Protein AF-A0A2U8RP79-F1 (afdb_monomer_lite)

InterPro domains:
  IPR029158 Stimulator of interferon genes protein [PTHR34339] (1-169)
  IPR038623 Stimulator of interferon genes protein, C-terminal domain superfamily [G3DSA:3.40.50.12100] (15-161)
  IPR047191 Stimulator of interferon genes protein, C-terminal [cd22658] (1-157)
  IPR055432 STING, ligand-binding domain [PF15009] (2-157)

Secondary structure (DSSP, 8-state):
-HHHHTTT-S-GGGGT-EEEEEETT----S-HHHH-TTEEEEEEPPPEEEEETTEEEEEE--EEEEEEETTEEEEEEEEEE-THHHHHHHHHH-GGGT--HHHHHHHHHHHHHHHHHHHHT-HHHHHHEEEEEE---TT-----HHHHHHHHHHHHHHHHHHHHS-------------------------PPPP-----

Organism: Mus musculus (NCBI:txid10090)

Sequence (199 aa):
MFNQLHNNMLSGAGSRRLYILFPLDCGVPDNLSVVDPNIRFRDMLPQQNIDRAGIKNRVYSNSVYEILENGQPAGVCILEYATPLQTLFAMSQDAKAGFSREDRLEQAKLFCRTLEEILEDVPESRNNCRLIVYQEPTDGNSFSLSQEVLRHIRQEEKEEVTMNAPMTSVAPPPSVLSQEPRLLISGMDQPLPLRTDLI

Structure (mmCIF, N/CA/C/O backbone):
data_AF-A0A2U8RP79-F1
#
_entry.id   AF-A0A2U8RP79-F1
#
loop_
_atom_site.group_PDB
_atom_site.id
_atom_site.type_symbol
_atom_site.label_atom_id
_atom_site.label_alt_id
_atom_site.label_comp_id
_atom_site.label_asym_id
_atom_site.label_entity_id
_atom_site.label_seq_id
_atom_site.pdbx_PDB_ins_code
_atom_site.Cartn_x
_atom_site.Cartn_y
_atom_site.Cartn_z
_atom_site.occupancy
_atom_site.B_iso_or_equiv
_atom_site.auth_seq_id
_atom_site.auth_comp_id
_atom_site.auth_asym_id
_atom_site.auth_atom_id
_atom_site.pdbx_PDB_model_num
ATOM 1 N N . MET A 1 1 ? -1.172 -6.946 22.461 1.00 62.03 1 MET A N 1
ATOM 2 C CA . MET A 1 1 ? -0.242 -5.972 23.073 1.00 62.03 1 MET A CA 1
ATOM 3 C C . MET A 1 1 ? -0.534 -4.540 22.622 1.00 62.03 1 MET A C 1
ATOM 5 O O . MET A 1 1 ? -0.872 -3.753 23.488 1.00 62.03 1 MET A O 1
ATOM 9 N N . PHE A 1 2 ? -0.526 -4.204 21.318 1.00 81.19 2 PHE A N 1
ATOM 10 C CA . PHE A 1 2 ? -0.867 -2.846 20.833 1.00 81.19 2 PHE A CA 1
ATOM 11 C C . PHE A 1 2 ? -2.220 -2.333 21.362 1.00 81.19 2 PHE A C 1
ATOM 13 O O . PHE A 1 2 ? -2.270 -1.353 22.095 1.00 81.19 2 PHE A O 1
ATOM 20 N N . ASN A 1 3 ? -3.313 -3.061 21.112 1.00 78.56 3 ASN A N 1
ATOM 21 C CA . ASN A 1 3 ? -4.642 -2.656 21.588 1.00 78.56 3 ASN A CA 1
ATOM 22 C C . ASN A 1 3 ? -4.750 -2.498 23.111 1.00 78.56 3 ASN A C 1
ATOM 24 O O . ASN A 1 3 ? -5.483 -1.639 23.578 1.00 78.56 3 ASN A O 1
ATOM 28 N N . GLN A 1 4 ? -3.993 -3.266 23.897 1.00 79.31 4 GLN A N 1
ATOM 29 C CA . GLN A 1 4 ? -3.991 -3.116 25.357 1.00 79.31 4 GLN A CA 1
ATOM 30 C C . GLN A 1 4 ? -3.303 -1.817 25.799 1.00 79.31 4 GLN A C 1
ATOM 32 O O . GLN A 1 4 ? -3.724 -1.216 26.779 1.00 79.31 4 GLN A O 1
ATOM 37 N N . LEU A 1 5 ? -2.269 -1.378 25.075 1.00 78.69 5 LEU A N 1
ATOM 38 C CA . LEU A 1 5 ? -1.530 -0.143 25.357 1.00 78.69 5 LEU A CA 1
ATOM 39 C C . LEU A 1 5 ? -2.262 1.109 24.854 1.00 78.69 5 LEU A C 1
ATOM 41 O O . LEU A 1 5 ? -2.113 2.179 25.436 1.00 78.69 5 LEU A O 1
ATOM 45 N N . HIS A 1 6 ? -3.079 0.970 23.807 1.00 82.94 6 HIS A N 1
ATOM 46 C CA . HIS A 1 6 ? -3.773 2.078 23.146 1.00 82.94 6 HIS A CA 1
ATOM 47 C C . HIS A 1 6 ? -5.300 2.014 23.312 1.00 82.94 6 HIS A C 1
ATOM 49 O O . HIS A 1 6 ? -6.029 2.374 22.395 1.00 82.94 6 HIS A O 1
ATOM 55 N N . ASN A 1 7 ? -5.811 1.553 24.461 1.00 82.38 7 ASN A N 1
ATOM 56 C CA . ASN A 1 7 ? -7.249 1.568 24.798 1.00 82.38 7 ASN A CA 1
ATOM 57 C C . ASN A 1 7 ? -8.174 0.961 23.718 1.00 82.38 7 ASN A C 1
ATOM 59 O O . ASN A 1 7 ? -9.245 1.490 23.435 1.00 82.38 7 ASN A O 1
ATOM 63 N N . ASN A 1 8 ? -7.756 -0.155 23.116 1.00 79.94 8 ASN A N 1
ATOM 64 C CA . ASN A 1 8 ? -8.430 -0.849 22.013 1.00 79.94 8 ASN A CA 1
ATOM 65 C C . ASN A 1 8 ? -8.664 0.028 20.769 1.00 79.94 8 ASN A C 1
ATOM 67 O O . ASN A 1 8 ? -9.691 -0.098 20.107 1.00 79.94 8 ASN A O 1
ATOM 71 N N . MET A 1 9 ? -7.697 0.900 20.451 1.00 80.00 9 MET A N 1
ATOM 72 C CA . MET A 1 9 ? -7.748 1.810 19.301 1.00 80.00 9 MET A CA 1
ATOM 73 C C . MET A 1 9 ? -8.042 1.099 17.974 1.00 80.00 9 MET A C 1
ATOM 75 O O . MET A 1 9 ? -8.851 1.598 17.195 1.00 80.00 9 MET A O 1
ATOM 79 N N . LEU A 1 10 ? -7.419 -0.054 17.704 1.00 81.12 10 LEU A N 1
ATOM 80 C CA . LEU A 1 10 ? -7.835 -0.881 16.576 1.00 81.12 10 LEU A CA 1
ATOM 81 C C . LEU A 1 10 ? -9.015 -1.745 17.022 1.00 81.12 10 LEU A C 1
ATOM 83 O O . LEU A 1 10 ? -8.882 -2.569 17.929 1.00 81.12 10 LEU A O 1
ATOM 87 N N . SER A 1 11 ? -10.150 -1.617 16.349 1.00 73.81 11 SER A N 1
ATOM 88 C CA . SER A 1 11 ? -11.343 -2.427 16.608 1.00 73.81 11 SER A CA 1
ATOM 89 C C . SER A 1 11 ? -11.913 -2.990 15.303 1.00 73.81 11 SER A C 1
ATOM 91 O O . SER A 1 11 ? -11.517 -2.564 14.218 1.00 73.81 11 SER A O 1
ATOM 93 N N . GLY A 1 12 ? -12.771 -4.012 15.409 1.00 71.81 12 GLY A N 1
ATOM 94 C CA . GLY A 1 12 ? -13.378 -4.680 14.251 1.00 71.81 12 GLY A CA 1
ATOM 95 C C . GLY A 1 12 ? -12.350 -5.207 13.242 1.00 71.81 12 GLY A C 1
ATOM 96 O O . GLY A 1 12 ? -11.250 -5.631 13.621 1.00 71.81 12 GLY A O 1
ATOM 97 N N . ALA A 1 13 ? -12.689 -5.124 11.957 1.00 62.41 13 ALA A N 1
ATOM 98 C CA . ALA A 1 13 ? -11.836 -5.553 10.850 1.00 62.41 13 ALA A CA 1
ATOM 99 C C . ALA A 1 13 ? -10.477 -4.821 10.811 1.00 62.41 13 ALA A C 1
ATOM 101 O O . ALA A 1 13 ? -9.440 -5.445 10.566 1.00 62.41 13 ALA A O 1
ATOM 102 N N . GLY A 1 14 ? -10.455 -3.534 11.189 1.00 61.84 14 GLY A N 1
ATOM 103 C CA . GLY A 1 14 ? -9.242 -2.710 11.274 1.00 61.84 14 GLY A CA 1
ATOM 104 C C . GLY A 1 14 ? -8.176 -3.250 12.236 1.00 61.84 14 GLY A C 1
ATOM 105 O O . GLY A 1 14 ? -6.995 -2.944 12.091 1.00 61.84 14 GLY A O 1
ATOM 106 N N . SER A 1 15 ? -8.569 -4.098 13.193 1.00 70.25 15 SER A N 1
ATOM 107 C CA . SER A 1 15 ? -7.666 -4.729 14.167 1.00 70.25 15 SER A CA 1
ATOM 108 C C . SER A 1 15 ? -7.039 -6.046 13.729 1.00 70.25 15 SER A C 1
ATOM 110 O O . SER A 1 15 ? -6.156 -6.552 14.423 1.00 70.25 15 SER A O 1
ATOM 112 N N . ARG A 1 16 ? -7.498 -6.613 12.611 1.00 82.19 16 ARG A N 1
ATOM 113 C CA . ARG A 1 16 ? -7.149 -7.981 12.202 1.00 82.19 16 ARG A CA 1
ATOM 114 C C . ARG A 1 16 ? -6.389 -8.049 10.890 1.00 82.19 16 ARG A C 1
ATOM 116 O O . ARG A 1 16 ? -5.728 -9.054 10.647 1.00 82.19 16 ARG A O 1
ATOM 123 N N . ARG A 1 17 ? -6.483 -7.010 10.055 1.00 93.00 17 ARG A N 1
ATOM 124 C CA . ARG A 1 17 ? -5.911 -7.016 8.709 1.00 93.00 17 ARG A CA 1
ATOM 125 C C . ARG A 1 17 ? -4.878 -5.921 8.497 1.00 93.00 17 ARG A C 1
ATOM 127 O O . ARG A 1 17 ? -5.043 -4.789 8.944 1.00 93.00 17 ARG A O 1
ATOM 134 N N . LEU A 1 18 ? -3.840 -6.275 7.750 1.00 96.31 18 LEU A N 1
ATOM 135 C CA . LEU A 1 18 ? -2.964 -5.331 7.071 1.00 96.31 18 LEU A CA 1
ATOM 136 C C . LEU A 1 18 ? -3.638 -4.863 5.777 1.00 96.31 18 LEU A C 1
ATOM 138 O O . LEU A 1 18 ? -3.885 -5.675 4.885 1.00 96.31 18 LEU A O 1
ATOM 142 N N . TYR A 1 19 ? -3.916 -3.571 5.656 1.00 97.62 19 TYR A N 1
ATOM 143 C CA . TYR A 1 19 ? -4.430 -2.980 4.425 1.00 97.62 19 TYR A CA 1
ATOM 144 C C . TYR A 1 19 ? -3.250 -2.571 3.546 1.00 97.62 19 TYR A C 1
ATOM 146 O O . TYR A 1 19 ? -2.371 -1.824 3.973 1.00 97.62 19 TYR A O 1
ATOM 154 N N . ILE A 1 20 ? -3.222 -3.084 2.321 1.00 98.44 20 ILE A N 1
ATOM 155 C CA . ILE A 1 20 ? -2.110 -2.893 1.393 1.00 98.44 20 ILE A CA 1
ATOM 156 C C . ILE A 1 20 ? -2.628 -2.134 0.175 1.00 98.44 20 ILE A C 1
ATOM 158 O O . ILE A 1 20 ? -3.537 -2.595 -0.515 1.00 98.44 20 ILE A O 1
ATOM 162 N N . LEU A 1 21 ? -2.055 -0.962 -0.079 1.00 98.56 21 LEU A N 1
ATOM 163 C CA . LEU A 1 21 ? -2.425 -0.074 -1.175 1.00 98.56 21 LEU A CA 1
ATOM 164 C C . LEU A 1 21 ? -1.708 -0.470 -2.470 1.00 98.56 21 LEU A C 1
ATOM 166 O O . LEU A 1 21 ? -0.478 -0.573 -2.504 1.00 98.56 21 LEU A O 1
ATOM 170 N N . PHE A 1 22 ? -2.487 -0.628 -3.542 1.00 98.25 22 PHE A N 1
ATOM 171 C CA . PHE A 1 22 ? -2.030 -0.948 -4.895 1.00 98.25 22 PHE A CA 1
ATOM 172 C C . PHE A 1 22 ? -2.477 0.128 -5.898 1.00 98.25 22 PHE A C 1
ATOM 174 O O . PHE A 1 22 ? -3.441 -0.077 -6.643 1.00 98.25 22 PHE A O 1
ATOM 181 N N . PRO A 1 23 ? -1.781 1.276 -5.937 1.00 97.38 23 PRO A N 1
ATOM 182 C CA . PRO A 1 23 ? -1.953 2.265 -6.993 1.00 97.38 23 PRO A CA 1
ATOM 183 C C . PRO A 1 23 ? -1.459 1.695 -8.332 1.00 97.38 23 PRO A C 1
ATOM 185 O O . PRO A 1 23 ? -0.267 1.436 -8.516 1.00 97.38 23 PRO A O 1
ATOM 188 N N . LEU A 1 24 ? -2.367 1.480 -9.288 1.00 97.19 24 LEU A N 1
ATOM 189 C CA . LEU A 1 24 ? -2.037 0.868 -10.586 1.00 97.19 24 LEU A CA 1
ATOM 190 C C . LEU A 1 24 ? -1.129 1.736 -11.469 1.00 97.19 24 LEU A C 1
ATOM 192 O O . LEU A 1 24 ? -0.508 1.231 -12.402 1.00 97.19 24 LEU A O 1
ATOM 196 N N . ASP A 1 25 ? -1.018 3.030 -11.179 1.00 95.00 25 ASP A N 1
ATOM 197 C CA . ASP A 1 25 ? -0.053 3.923 -11.823 1.00 95.00 25 ASP A CA 1
ATOM 198 C C . ASP A 1 25 ? 1.374 3.794 -11.247 1.00 95.00 25 ASP A C 1
ATOM 200 O O . ASP A 1 25 ? 2.313 4.365 -11.818 1.00 95.00 25 ASP A O 1
ATOM 204 N N . CYS A 1 26 ? 1.530 2.999 -10.180 1.00 97.50 26 CYS A N 1
ATOM 205 C CA . CYS A 1 26 ? 2.731 2.780 -9.376 1.00 97.50 26 CYS A CA 1
ATOM 206 C C . CYS A 1 26 ? 3.245 4.020 -8.629 1.00 97.50 26 CYS A C 1
ATOM 208 O O . CYS A 1 26 ? 4.418 4.066 -8.253 1.00 97.50 26 CYS A O 1
ATOM 210 N N . GLY A 1 27 ? 2.391 5.018 -8.394 1.00 94.94 27 GLY A N 1
ATOM 211 C CA . GLY A 1 27 ? 2.717 6.136 -7.517 1.00 94.94 27 GLY A CA 1
ATOM 212 C C . GLY A 1 27 ? 2.771 5.677 -6.061 1.00 94.94 27 GLY A C 1
ATOM 213 O O . GLY A 1 27 ? 1.733 5.443 -5.456 1.00 94.94 27 GLY A O 1
ATOM 214 N N . VAL A 1 28 ? 3.970 5.564 -5.482 1.00 96.56 28 VAL A N 1
ATOM 215 C CA . VAL A 1 28 ? 4.172 5.132 -4.085 1.00 96.56 28 VAL A CA 1
ATOM 216 C C . VAL A 1 28 ? 4.900 6.224 -3.291 1.00 96.56 28 VAL A C 1
ATOM 218 O O . VAL A 1 28 ? 6.125 6.190 -3.185 1.00 96.56 28 VAL A O 1
ATOM 221 N N . PRO A 1 29 ? 4.185 7.240 -2.776 1.00 95.88 29 PRO A N 1
ATOM 222 C CA . PRO A 1 29 ? 4.786 8.280 -1.947 1.00 95.88 29 PRO A CA 1
ATOM 223 C C . PRO A 1 29 ? 5.149 7.756 -0.555 1.00 95.88 29 PRO A C 1
ATOM 225 O O . PRO A 1 29 ? 4.396 6.990 0.044 1.00 95.88 29 PRO A O 1
ATOM 228 N N . ASP A 1 30 ? 6.251 8.253 0.008 1.00 96.00 30 ASP A N 1
ATOM 229 C CA . ASP A 1 30 ? 6.740 7.819 1.326 1.00 96.00 30 ASP A CA 1
ATOM 230 C C . ASP A 1 30 ? 5.819 8.236 2.490 1.00 96.00 30 ASP A C 1
ATOM 232 O O . ASP A 1 30 ? 5.843 7.632 3.562 1.00 96.00 30 ASP A O 1
ATOM 236 N N . ASN A 1 31 ? 5.009 9.287 2.307 1.00 95.31 31 ASN A N 1
ATOM 237 C CA . ASN A 1 31 ? 4.140 9.833 3.349 1.00 95.31 31 ASN A CA 1
ATOM 238 C C . ASN A 1 31 ? 2.675 9.884 2.905 1.00 95.31 31 ASN A C 1
ATOM 240 O O . ASN A 1 31 ? 2.270 10.766 2.148 1.00 95.31 31 ASN A O 1
ATOM 244 N N . LEU A 1 32 ? 1.861 8.985 3.463 1.00 95.44 32 LEU A N 1
ATOM 245 C CA . LEU A 1 32 ? 0.420 8.917 3.209 1.00 95.44 32 LEU A CA 1
ATOM 246 C C . LEU A 1 32 ? -0.333 10.209 3.562 1.00 95.44 32 LEU A C 1
ATOM 248 O O . LEU A 1 32 ? -1.264 10.570 2.850 1.00 95.44 32 LEU A O 1
ATOM 252 N N . SER A 1 33 ? 0.109 10.947 4.586 1.00 93.44 33 SER A N 1
ATOM 253 C CA . SER A 1 33 ? -0.533 12.210 4.997 1.00 93.44 33 SER A CA 1
ATOM 254 C C . SER A 1 33 ? -0.373 13.327 3.957 1.00 93.44 33 SER A C 1
ATOM 256 O O . SER A 1 33 ? -1.115 14.304 3.986 1.00 93.44 33 SER A O 1
ATOM 258 N N . VAL A 1 34 ? 0.625 13.216 3.068 1.00 92.88 34 VAL A N 1
ATOM 259 C CA . VAL A 1 34 ? 0.832 14.154 1.950 1.00 92.88 34 VAL A CA 1
ATOM 260 C C . VAL A 1 34 ? -0.098 13.821 0.786 1.00 92.88 34 VAL A C 1
ATOM 262 O O . VAL A 1 34 ? -0.536 14.728 0.086 1.00 92.88 34 VAL A O 1
ATOM 265 N N . VAL A 1 35 ? -0.404 12.535 0.594 1.00 93.50 35 VAL A N 1
ATOM 266 C CA . VAL A 1 35 ? -1.302 12.055 -0.466 1.00 93.50 35 VAL A CA 1
ATOM 267 C C . VAL A 1 35 ? -2.750 12.392 -0.137 1.00 93.50 35 VAL A C 1
ATOM 269 O O . VAL A 1 35 ? -3.464 12.935 -0.973 1.00 93.50 35 VAL A O 1
ATOM 272 N N . ASP A 1 36 ? -3.175 12.110 1.094 1.00 96.12 36 ASP A N 1
ATOM 273 C CA . ASP A 1 36 ? -4.502 12.464 1.585 1.00 96.12 36 ASP A CA 1
ATOM 274 C C . ASP A 1 36 ? -4.397 12.911 3.059 1.00 96.12 36 ASP A C 1
ATOM 276 O O . ASP A 1 36 ? -4.075 12.095 3.927 1.00 96.12 36 ASP A O 1
ATOM 280 N N . PRO A 1 37 ? -4.678 14.190 3.386 1.00 96.38 37 PRO A N 1
ATOM 281 C CA . PRO A 1 37 ? -4.546 14.720 4.747 1.00 96.38 37 PRO A CA 1
ATOM 282 C C . PRO A 1 37 ? -5.549 14.121 5.747 1.00 96.38 37 PRO A C 1
ATOM 284 O O . PRO A 1 37 ? -5.418 14.333 6.961 1.00 96.38 37 PRO A O 1
ATOM 287 N N . ASN A 1 38 ? -6.553 13.383 5.263 1.00 97.94 38 ASN A N 1
ATOM 288 C CA . ASN A 1 38 ? -7.458 12.610 6.107 1.00 97.94 38 ASN A CA 1
ATOM 289 C C . ASN A 1 38 ? -6.847 11.277 6.560 1.00 97.94 38 ASN A C 1
ATOM 291 O O . ASN A 1 38 ? -7.426 10.629 7.425 1.00 97.94 38 ASN A O 1
ATOM 295 N N . ILE A 1 39 ? -5.690 10.868 6.032 1.00 97.81 39 ILE A N 1
ATOM 296 C CA . ILE A 1 39 ? -4.934 9.704 6.503 1.00 97.81 39 ILE A CA 1
ATOM 297 C C . ILE A 1 39 ? -3.847 10.200 7.455 1.00 97.81 39 ILE A C 1
ATOM 299 O O . ILE A 1 39 ? -2.845 10.775 7.035 1.00 97.81 39 ILE A O 1
ATOM 303 N N . ARG A 1 40 ? -4.039 9.994 8.759 1.00 97.38 40 ARG A N 1
ATOM 304 C CA . ARG A 1 40 ? -3.139 10.508 9.796 1.00 97.38 40 ARG A CA 1
ATOM 305 C C . ARG A 1 40 ? -2.385 9.383 10.471 1.00 97.38 40 ARG A C 1
ATOM 307 O O . ARG A 1 40 ? -2.991 8.494 11.063 1.00 97.38 40 ARG A O 1
ATOM 314 N N . PHE A 1 41 ? -1.058 9.454 10.431 1.00 97.12 41 PHE A N 1
ATOM 315 C CA . PHE A 1 41 ? -0.214 8.563 11.221 1.00 97.12 41 PHE A CA 1
ATOM 316 C C . PHE A 1 41 ? -0.566 8.683 12.710 1.00 97.12 41 PHE A C 1
ATOM 318 O O . PHE A 1 41 ? -0.707 9.792 13.235 1.00 97.12 41 PH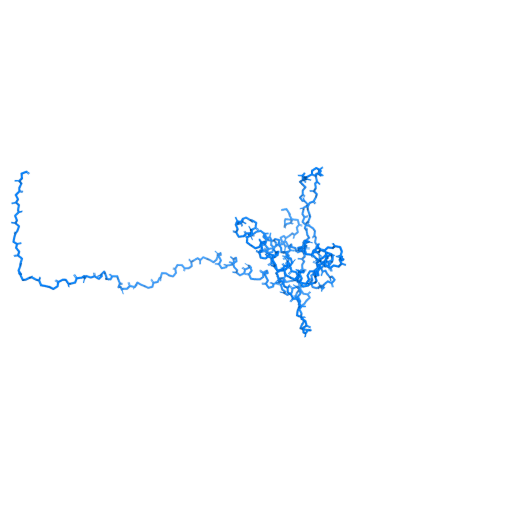E A O 1
ATOM 325 N N . ARG A 1 42 ? -0.712 7.541 13.381 1.00 94.62 42 ARG A N 1
ATOM 326 C CA . ARG A 1 42 ? -0.998 7.471 14.816 1.00 94.62 42 ARG A CA 1
ATOM 327 C C . ARG A 1 42 ? 0.164 6.889 15.595 1.00 94.62 42 ARG A C 1
ATOM 329 O O . ARG A 1 42 ? 0.622 7.536 16.530 1.00 94.62 42 ARG A O 1
ATOM 336 N N . ASP A 1 43 ? 0.611 5.696 15.223 1.00 95.25 43 ASP A N 1
ATOM 337 C CA . ASP A 1 43 ? 1.690 5.000 15.923 1.00 95.25 43 ASP A CA 1
ATOM 338 C C . ASP A 1 43 ? 2.270 3.867 15.063 1.00 95.25 43 ASP A C 1
ATOM 340 O O . ASP A 1 43 ? 1.795 3.604 13.958 1.00 95.25 43 ASP A O 1
ATOM 344 N N . MET A 1 44 ? 3.283 3.172 15.571 1.00 94.88 44 MET A N 1
ATOM 345 C CA . MET A 1 44 ? 3.803 1.932 15.002 1.00 94.88 44 MET A CA 1
ATOM 346 C C . MET A 1 44 ? 3.309 0.721 15.796 1.00 94.88 44 MET A C 1
ATOM 348 O O . MET A 1 44 ? 3.169 0.759 17.019 1.00 94.88 44 MET A O 1
ATOM 352 N N . LEU A 1 45 ? 3.094 -0.400 15.108 1.00 93.19 45 LEU A N 1
ATOM 353 C CA . LEU A 1 45 ? 2.918 -1.678 15.791 1.00 93.19 45 LEU A CA 1
ATOM 354 C C . LEU A 1 45 ? 4.219 -2.114 16.486 1.00 93.19 45 LEU A C 1
ATOM 356 O O . LEU A 1 45 ? 5.312 -1.730 16.058 1.00 93.19 45 LEU A O 1
ATOM 360 N N . PRO A 1 46 ? 4.133 -2.972 17.522 1.00 93.50 46 PRO A N 1
ATOM 361 C CA . PRO A 1 46 ? 5.307 -3.617 18.090 1.00 93.50 46 PRO A CA 1
ATOM 362 C C . PRO A 1 46 ? 6.114 -4.328 17.004 1.00 93.50 46 PRO A C 1
ATOM 364 O O . PRO A 1 46 ? 5.575 -5.116 16.229 1.00 93.50 46 PRO A O 1
ATOM 367 N N . GLN A 1 47 ? 7.412 -4.048 16.974 1.00 95.06 47 GLN A N 1
ATOM 368 C CA . GLN A 1 47 ? 8.311 -4.586 15.965 1.00 95.06 47 GLN A CA 1
ATOM 369 C C . GLN A 1 47 ? 8.429 -6.106 16.067 1.00 95.06 47 GLN A C 1
ATOM 371 O O . GLN A 1 47 ? 8.542 -6.670 17.159 1.00 95.06 47 GLN A O 1
ATOM 376 N N . GLN A 1 48 ? 8.494 -6.758 14.911 1.00 95.56 48 GLN A N 1
ATOM 377 C CA . GLN A 1 48 ? 8.820 -8.172 14.814 1.00 95.56 48 GLN A CA 1
ATOM 378 C C . GLN A 1 48 ? 10.281 -8.328 14.393 1.00 95.56 48 GLN A C 1
ATOM 380 O O . GLN A 1 48 ? 10.694 -7.823 13.353 1.00 95.56 48 GLN A O 1
ATOM 385 N N . ASN A 1 49 ? 11.064 -9.048 15.194 1.00 97.25 49 ASN A N 1
ATOM 386 C CA . ASN A 1 49 ? 12.480 -9.294 14.934 1.00 97.25 49 ASN A CA 1
ATOM 387 C C . ASN A 1 49 ? 12.680 -10.746 14.510 1.00 97.25 49 ASN A C 1
ATOM 389 O O . ASN A 1 49 ? 12.343 -11.659 15.263 1.00 97.25 49 ASN A O 1
ATOM 393 N N . ILE A 1 50 ? 13.216 -10.967 13.309 1.00 97.62 50 ILE A N 1
ATOM 394 C CA . ILE A 1 50 ? 13.489 -12.311 12.787 1.00 97.62 50 ILE A CA 1
ATOM 395 C C . ILE A 1 50 ? 14.846 -12.320 12.087 1.00 97.62 50 ILE A C 1
ATOM 397 O O . ILE A 1 50 ? 15.136 -11.452 11.268 1.00 97.62 50 ILE A O 1
ATOM 401 N N . ASP A 1 51 ? 15.667 -13.332 12.350 1.00 98.19 51 ASP A N 1
ATOM 402 C CA . ASP A 1 51 ? 16.863 -13.591 11.550 1.00 98.19 51 ASP A CA 1
ATOM 403 C C . ASP A 1 51 ? 16.465 -13.964 10.115 1.00 98.19 51 ASP A C 1
ATOM 405 O O . ASP A 1 51 ? 15.742 -14.939 9.896 1.00 98.19 51 ASP A O 1
ATOM 409 N N . ARG A 1 52 ? 16.939 -13.225 9.107 1.00 97.38 52 ARG A N 1
ATOM 410 C CA . ARG A 1 52 ? 16.626 -13.543 7.706 1.00 97.38 52 ARG A CA 1
ATOM 411 C C . ARG A 1 52 ? 17.804 -13.287 6.780 1.00 97.38 52 ARG A C 1
ATOM 413 O O . ARG A 1 52 ? 18.365 -12.199 6.775 1.00 97.38 52 ARG A O 1
ATOM 420 N N . ALA A 1 53 ? 18.123 -14.291 5.959 1.00 96.06 53 ALA A N 1
ATOM 421 C CA . ALA A 1 53 ? 19.123 -14.211 4.889 1.00 96.06 53 ALA A CA 1
ATOM 422 C C . ALA A 1 53 ? 20.482 -13.637 5.350 1.00 96.06 53 ALA A C 1
ATOM 424 O O . ALA A 1 53 ? 21.070 -12.794 4.683 1.00 96.06 53 ALA A O 1
ATOM 425 N N . GLY A 1 54 ? 20.962 -14.063 6.523 1.00 97.38 54 GLY A N 1
ATOM 426 C CA . GLY A 1 54 ? 22.231 -13.596 7.099 1.00 97.38 54 GLY A CA 1
ATOM 427 C C . GLY A 1 54 ? 22.140 -12.304 7.919 1.00 97.38 54 GLY A C 1
ATOM 428 O O . GLY A 1 54 ? 23.108 -11.952 8.587 1.00 97.38 54 GLY A O 1
ATOM 429 N N . ILE A 1 55 ? 20.986 -11.630 7.944 1.00 98.06 55 ILE A N 1
ATOM 430 C CA . ILE A 1 55 ? 20.745 -10.460 8.796 1.00 98.06 55 ILE A CA 1
ATOM 431 C C . ILE A 1 55 ? 20.181 -10.936 10.132 1.00 98.06 55 ILE A C 1
ATOM 433 O O . ILE A 1 55 ? 19.089 -11.508 10.180 1.00 98.06 55 ILE A O 1
ATOM 437 N N . LYS A 1 56 ? 20.928 -10.694 11.212 1.00 97.75 56 LYS A N 1
ATOM 438 C CA . LYS A 1 56 ? 20.483 -10.962 12.582 1.00 97.75 56 LYS A CA 1
ATOM 439 C C . LYS A 1 56 ? 19.482 -9.912 13.044 1.00 97.75 56 LYS A C 1
ATOM 441 O O . LYS A 1 56 ? 19.704 -8.728 12.808 1.00 97.75 56 LYS A O 1
ATOM 446 N N . ASN A 1 57 ? 18.417 -10.349 13.716 1.00 96.69 57 ASN A N 1
ATOM 447 C CA . ASN A 1 57 ? 17.360 -9.489 14.256 1.00 96.69 57 ASN A CA 1
ATOM 448 C C . ASN A 1 57 ? 16.825 -8.481 13.225 1.00 96.69 57 ASN A C 1
ATOM 450 O O . ASN A 1 57 ? 16.724 -7.288 13.510 1.00 96.69 57 ASN A O 1
ATOM 454 N N . ARG A 1 58 ? 16.507 -8.936 12.004 1.00 98.12 58 ARG A N 1
ATOM 455 C CA . ARG A 1 58 ? 15.896 -8.049 11.010 1.00 98.12 58 ARG A CA 1
ATOM 456 C C . ARG A 1 58 ? 14.542 -7.579 11.536 1.00 98.12 58 ARG A C 1
ATOM 458 O O . ARG A 1 58 ? 13.678 -8.404 11.833 1.00 98.12 58 ARG A O 1
ATOM 465 N N . VAL A 1 59 ? 14.391 -6.261 11.611 1.00 97.75 59 VAL A N 1
ATOM 466 C CA . VAL A 1 59 ? 13.195 -5.581 12.107 1.00 97.75 59 VAL A CA 1
ATOM 467 C C . VAL A 1 59 ? 12.153 -5.492 10.993 1.00 97.75 59 VAL A C 1
ATOM 469 O O . VAL A 1 59 ? 12.450 -5.013 9.897 1.00 97.75 59 VAL A O 1
ATOM 472 N N . TYR A 1 60 ? 10.933 -5.924 11.289 1.00 97.44 60 TYR A N 1
ATOM 473 C CA . TYR A 1 60 ? 9.729 -5.657 10.506 1.00 97.44 60 TYR A CA 1
ATOM 474 C C . TYR A 1 60 ? 8.828 -4.743 11.330 1.00 97.44 60 TYR A C 1
ATOM 476 O O . TYR A 1 60 ? 8.604 -4.989 12.517 1.00 97.44 60 TYR A O 1
ATOM 484 N N . SER A 1 61 ? 8.357 -3.669 10.705 1.00 96.38 61 SER A N 1
ATOM 485 C CA . SER A 1 61 ? 7.561 -2.627 11.343 1.00 96.38 61 SER A CA 1
ATOM 486 C C . SER A 1 61 ? 6.410 -2.260 10.427 1.00 96.38 61 SER A C 1
ATOM 488 O O . SER A 1 61 ? 6.603 -2.166 9.217 1.00 96.38 61 SER A O 1
ATOM 490 N N . ASN A 1 62 ? 5.247 -2.005 11.014 1.00 96.88 62 ASN A N 1
ATOM 491 C CA . ASN A 1 62 ? 4.074 -1.514 10.304 1.00 96.88 62 ASN A CA 1
ATOM 492 C C . ASN A 1 62 ? 3.514 -0.300 11.043 1.00 96.88 62 ASN A C 1
ATOM 494 O O . ASN A 1 62 ? 3.637 -0.189 12.268 1.00 96.88 62 ASN A O 1
ATOM 498 N N . SER A 1 63 ? 2.890 0.595 10.289 1.00 96.69 63 SER A N 1
ATOM 499 C CA . SER A 1 63 ? 2.345 1.850 10.795 1.00 96.69 63 SER A CA 1
ATOM 500 C C . SER A 1 63 ? 0.826 1.776 10.910 1.00 96.69 63 SER A C 1
ATOM 502 O O . SER A 1 63 ? 0.141 1.215 10.054 1.00 96.69 63 SER A O 1
ATOM 504 N N . VAL A 1 64 ? 0.303 2.362 11.981 1.00 96.38 64 VAL A N 1
ATOM 505 C CA . VAL A 1 64 ? -1.124 2.505 12.254 1.00 96.38 64 VAL A CA 1
ATOM 506 C C . VAL A 1 64 ? -1.560 3.912 11.876 1.00 96.38 64 VAL A C 1
ATOM 508 O O . VAL A 1 64 ? -0.950 4.902 12.292 1.00 96.38 64 VAL A O 1
ATOM 511 N N . TYR A 1 65 ? -2.644 3.995 11.114 1.00 96.88 65 TYR A N 1
ATOM 512 C CA . TYR A 1 65 ? -3.226 5.241 10.640 1.00 96.88 65 TYR A CA 1
ATOM 513 C C . TYR A 1 65 ? -4.672 5.368 11.101 1.00 96.88 65 TYR A C 1
ATOM 515 O O . TYR A 1 65 ? -5.441 4.409 11.068 1.00 96.88 65 TYR A O 1
ATOM 523 N N . GLU A 1 66 ? -5.045 6.578 11.498 1.00 95.94 66 GLU A N 1
ATOM 524 C CA . GLU A 1 66 ? -6.436 6.983 11.646 1.00 95.94 66 GLU A CA 1
ATOM 525 C C . GLU A 1 66 ? -6.903 7.644 10.356 1.00 95.94 66 GLU A C 1
ATOM 527 O O . GLU A 1 66 ? -6.214 8.499 9.796 1.00 95.94 66 GLU A O 1
ATOM 532 N N . ILE A 1 67 ? -8.091 7.256 9.910 1.00 97.00 67 ILE A N 1
ATOM 533 C CA . ILE A 1 67 ? -8.734 7.787 8.721 1.00 97.00 67 ILE A CA 1
ATOM 534 C C . ILE A 1 67 ? -9.866 8.714 9.151 1.00 97.00 67 ILE A C 1
ATOM 536 O O . ILE A 1 67 ? -10.709 8.338 9.971 1.00 97.00 67 ILE A O 1
ATOM 540 N N . LEU A 1 68 ? -9.878 9.928 8.609 1.00 96.94 68 LEU A N 1
ATOM 541 C CA . LEU A 1 68 ? -10.872 10.948 8.911 1.00 96.94 68 LEU A CA 1
ATOM 542 C C . LEU A 1 68 ? -11.973 11.010 7.855 1.00 96.94 68 LEU A C 1
ATOM 544 O O . LEU A 1 68 ? -11.726 10.888 6.659 1.00 96.94 68 LEU A O 1
ATOM 548 N N . GLU A 1 69 ? -13.183 11.312 8.304 1.00 96.44 69 GLU A N 1
ATOM 549 C CA . GLU A 1 69 ? -14.304 11.701 7.457 1.00 96.44 69 GLU A CA 1
ATOM 550 C C . GLU A 1 69 ? -14.941 12.951 8.067 1.00 96.44 69 GLU A C 1
ATOM 552 O O . GLU A 1 69 ? -15.241 12.991 9.260 1.00 96.44 69 GLU A O 1
ATOM 557 N N . ASN A 1 70 ? -15.091 14.015 7.274 1.00 94.81 70 ASN A N 1
ATOM 558 C CA . ASN A 1 70 ? -15.602 15.309 7.748 1.00 94.81 70 ASN A CA 1
ATOM 559 C C . ASN A 1 70 ? -14.837 15.865 8.972 1.00 94.81 70 ASN A C 1
ATOM 561 O O . ASN A 1 70 ? -15.414 16.490 9.862 1.00 94.81 70 ASN A O 1
ATOM 565 N N . GLY A 1 71 ? -13.525 15.612 9.032 1.00 93.56 71 GLY A N 1
ATOM 566 C CA . GLY A 1 71 ? -12.649 16.054 10.121 1.00 93.56 71 GLY A CA 1
ATOM 567 C C . GLY A 1 71 ? -12.753 15.243 11.417 1.00 93.56 71 GLY A C 1
ATOM 568 O O . GLY A 1 71 ? -12.065 15.583 12.378 1.00 93.56 71 GLY A O 1
ATOM 569 N N . GLN A 1 72 ? -13.569 14.186 11.454 1.00 95.25 72 GLN A N 1
ATOM 570 C CA . GLN A 1 72 ? -13.718 13.296 12.608 1.00 95.25 72 GLN A CA 1
ATOM 571 C C . GLN A 1 72 ? -13.113 11.914 12.327 1.00 95.25 72 GLN A C 1
ATOM 573 O O . GLN A 1 72 ? -13.153 11.469 11.178 1.00 95.25 72 GLN A O 1
ATOM 578 N N . PRO A 1 73 ? -12.567 11.216 13.342 1.00 94.19 73 PRO A N 1
ATOM 579 C CA . PRO A 1 73 ? -12.115 9.834 13.196 1.00 94.19 73 PRO A CA 1
ATOM 580 C C . PRO A 1 73 ? -13.247 8.922 12.714 1.00 94.19 73 PRO A C 1
ATOM 582 O O . PRO A 1 73 ? -14.292 8.833 13.355 1.00 94.19 73 PRO A O 1
ATOM 585 N N . ALA A 1 74 ? -13.026 8.244 11.590 1.00 94.12 74 ALA A N 1
ATOM 586 C CA . ALA A 1 74 ? -13.989 7.341 10.960 1.00 94.12 74 ALA A CA 1
ATOM 587 C C . ALA A 1 74 ? -13.493 5.888 10.883 1.00 94.12 74 ALA A C 1
ATOM 589 O O . ALA A 1 74 ? -14.293 4.984 10.659 1.00 94.12 74 ALA A O 1
ATOM 590 N N . GLY A 1 75 ? -12.194 5.655 11.080 1.00 92.56 75 GLY A N 1
ATOM 591 C CA . GLY A 1 75 ? -11.608 4.320 11.160 1.00 92.56 75 GLY A CA 1
ATOM 592 C C . GLY A 1 75 ? -10.145 4.367 11.592 1.00 92.56 75 GLY A C 1
ATOM 593 O O . GLY A 1 75 ? -9.493 5.404 11.483 1.00 92.56 75 GLY A O 1
ATOM 594 N N . VAL A 1 76 ? -9.622 3.241 12.075 1.00 94.19 76 VAL A N 1
ATOM 595 C CA . VAL A 1 76 ? -8.192 3.063 12.364 1.00 94.19 76 VAL A CA 1
ATOM 596 C C . VAL A 1 76 ? -7.747 1.724 11.790 1.00 94.19 76 VAL A C 1
ATOM 598 O O . VAL A 1 76 ? -8.424 0.716 11.986 1.00 94.19 76 VAL A O 1
ATOM 601 N N . CYS A 1 77 ? -6.626 1.705 11.074 1.00 95.81 7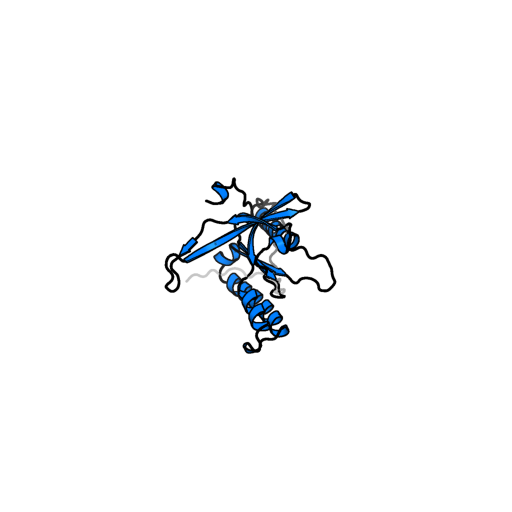7 CYS A N 1
ATOM 602 C CA . CYS A 1 77 ? -6.116 0.499 10.428 1.00 95.81 77 CYS A CA 1
ATOM 603 C C . CYS A 1 77 ? -4.588 0.492 10.333 1.00 95.81 77 CYS A C 1
ATOM 605 O O . CYS A 1 77 ? -3.927 1.523 10.477 1.00 95.81 77 CYS A O 1
ATOM 607 N N . ILE A 1 78 ? -4.030 -0.691 10.085 1.00 97.00 78 ILE A N 1
ATOM 608 C CA . ILE A 1 78 ? -2.630 -0.859 9.694 1.00 97.00 78 ILE A CA 1
ATOM 609 C C . ILE A 1 78 ? -2.586 -0.710 8.175 1.00 97.00 78 ILE A C 1
ATOM 611 O O . ILE A 1 78 ? -3.282 -1.454 7.483 1.00 97.00 78 ILE A O 1
ATOM 615 N N . LEU A 1 79 ? -1.812 0.244 7.662 1.00 97.62 79 LEU A N 1
ATOM 616 C CA . LEU A 1 79 ? -1.868 0.634 6.252 1.00 97.62 79 LEU A CA 1
ATOM 617 C C . LEU A 1 79 ? -0.464 0.843 5.686 1.00 97.62 79 LEU A C 1
ATOM 619 O O . LEU A 1 79 ? 0.350 1.539 6.290 1.00 97.62 79 LEU A O 1
ATOM 623 N N . GLU A 1 80 ? -0.189 0.279 4.514 1.00 98.00 80 GLU A N 1
ATOM 624 C CA . GLU A 1 80 ? 1.064 0.503 3.788 1.00 98.00 80 GLU A CA 1
ATOM 625 C C . GLU A 1 80 ? 0.883 0.362 2.276 1.00 98.00 80 GLU A C 1
ATOM 627 O O . GLU A 1 80 ? -0.085 -0.225 1.797 1.00 98.00 80 GLU A O 1
ATOM 632 N N . TYR A 1 81 ? 1.829 0.896 1.508 1.00 98.50 81 TYR A N 1
ATOM 633 C CA . TYR A 1 81 ? 1.903 0.635 0.075 1.00 98.50 81 TYR A CA 1
ATOM 634 C C . TYR A 1 81 ? 2.566 -0.705 -0.219 1.00 98.50 81 TYR A C 1
ATOM 636 O O . TYR A 1 81 ? 3.519 -1.108 0.451 1.00 98.50 81 TYR A O 1
ATOM 644 N N . ALA A 1 82 ? 2.141 -1.343 -1.308 1.00 98.31 82 ALA A N 1
ATOM 645 C CA . ALA A 1 82 ? 2.883 -2.448 -1.890 1.00 98.31 82 ALA A CA 1
ATOM 646 C C . ALA A 1 82 ? 4.214 -1.940 -2.474 1.00 98.31 82 ALA A C 1
ATOM 648 O O . ALA A 1 82 ? 4.295 -1.507 -3.625 1.00 98.31 82 ALA A O 1
ATOM 649 N N . THR A 1 83 ? 5.282 -2.023 -1.679 1.00 98.12 83 THR A N 1
ATOM 650 C CA . THR A 1 83 ? 6.631 -1.565 -2.058 1.00 98.12 83 THR A CA 1
ATOM 651 C C . THR A 1 83 ? 7.165 -2.117 -3.393 1.00 98.12 83 THR A C 1
ATOM 653 O O . THR A 1 83 ? 7.875 -1.368 -4.066 1.00 98.12 83 THR A O 1
ATOM 656 N N . PRO A 1 84 ? 6.806 -3.329 -3.883 1.00 98.62 84 PRO A N 1
ATOM 657 C CA . PRO A 1 84 ? 7.222 -3.769 -5.220 1.00 98.62 84 PRO A CA 1
ATOM 658 C C . PRO A 1 84 ? 6.751 -2.857 -6.364 1.00 98.62 84 PRO A C 1
ATOM 660 O O . PRO A 1 84 ? 7.420 -2.775 -7.394 1.00 98.62 84 PRO A O 1
ATOM 663 N N . LEU A 1 85 ? 5.654 -2.110 -6.190 1.00 98.38 85 LEU A N 1
ATOM 664 C CA . LEU A 1 85 ? 5.198 -1.137 -7.189 1.00 98.38 85 LEU A CA 1
ATOM 665 C C . LEU A 1 85 ? 6.201 0.011 -7.368 1.00 98.38 85 LEU A C 1
ATOM 667 O O . LEU A 1 85 ? 6.385 0.493 -8.483 1.00 98.38 85 LEU A O 1
ATOM 671 N N . GLN A 1 86 ? 6.924 0.393 -6.311 1.00 97.88 86 GLN A N 1
ATOM 672 C CA . GLN A 1 86 ? 8.004 1.375 -6.407 1.00 97.88 86 GLN A CA 1
ATOM 673 C C . GLN A 1 86 ? 9.146 0.863 -7.299 1.00 97.88 86 GLN A C 1
ATOM 675 O O . GLN A 1 86 ? 9.736 1.636 -8.053 1.00 97.88 86 GLN A O 1
ATOM 680 N N . THR A 1 87 ? 9.433 -0.444 -7.269 1.00 98.31 87 THR A N 1
ATOM 681 C CA . THR A 1 87 ? 10.404 -1.068 -8.180 1.00 98.31 87 THR A CA 1
ATOM 682 C C . THR A 1 87 ? 9.925 -1.008 -9.627 1.00 98.31 87 THR A C 1
ATOM 684 O O . THR A 1 87 ? 10.698 -0.604 -10.492 1.00 98.31 87 THR A O 1
ATOM 687 N N . LEU A 1 88 ? 8.653 -1.327 -9.896 1.00 98.44 88 LEU A N 1
ATOM 688 C CA . LEU A 1 88 ? 8.081 -1.208 -11.244 1.00 98.44 88 LEU A CA 1
ATOM 689 C C . LEU A 1 88 ? 8.133 0.237 -11.757 1.00 98.44 88 LEU A C 1
ATOM 691 O O . LEU A 1 88 ? 8.480 0.477 -12.915 1.00 98.44 88 LEU A O 1
ATOM 695 N N . PHE A 1 89 ? 7.844 1.211 -10.891 1.00 98.00 89 PHE A N 1
ATOM 696 C CA . PHE A 1 89 ? 7.998 2.623 -11.223 1.00 98.00 89 PHE A CA 1
ATOM 697 C C . PHE A 1 89 ? 9.449 2.951 -11.579 1.00 98.00 89 PHE A C 1
ATOM 699 O O . PHE A 1 89 ? 9.697 3.449 -12.673 1.00 98.00 89 PHE A O 1
ATOM 706 N N . ALA A 1 90 ? 10.411 2.609 -10.719 1.00 97.88 90 ALA A N 1
ATOM 707 C CA . ALA A 1 90 ? 11.828 2.884 -10.953 1.00 97.88 90 ALA A CA 1
ATOM 708 C C . ALA A 1 90 ? 12.347 2.251 -12.255 1.00 97.88 90 ALA A C 1
ATOM 710 O O . ALA A 1 90 ? 13.028 2.923 -13.028 1.00 97.88 90 ALA A O 1
ATOM 711 N N . MET A 1 91 ? 11.969 1.000 -12.539 1.00 98.25 91 MET A N 1
ATOM 712 C CA . MET A 1 91 ? 12.318 0.323 -13.791 1.00 98.25 91 MET A CA 1
ATOM 713 C C . MET A 1 91 ? 11.804 1.086 -15.012 1.00 98.25 91 MET A C 1
ATOM 715 O O . MET A 1 91 ? 12.532 1.216 -15.987 1.00 98.25 91 MET A O 1
ATOM 719 N N . SER A 1 92 ? 10.593 1.652 -14.951 1.00 97.56 92 SER A N 1
ATOM 720 C CA . SER A 1 92 ? 10.024 2.389 -16.091 1.00 97.56 92 SER A CA 1
ATOM 721 C C . SER A 1 92 ? 10.709 3.729 -16.372 1.00 97.56 92 SER A C 1
ATOM 723 O O . SER A 1 92 ? 10.546 4.305 -17.445 1.00 97.56 92 SER A O 1
ATOM 725 N N . GLN A 1 93 ? 11.480 4.231 -15.404 1.00 96.69 93 GLN A N 1
ATOM 726 C CA . GLN A 1 93 ? 12.240 5.471 -15.529 1.00 96.69 93 GLN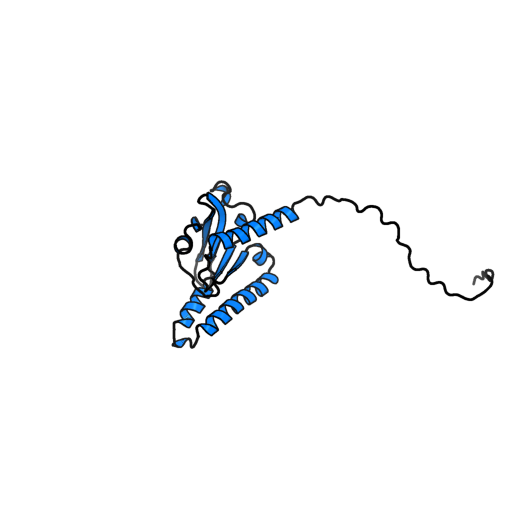 A CA 1
ATOM 727 C C . GLN A 1 93 ? 13.696 5.228 -15.962 1.00 96.69 93 GLN A C 1
ATOM 729 O O . GLN A 1 93 ? 14.365 6.176 -16.373 1.00 96.69 93 GLN A O 1
ATOM 734 N N . ASP A 1 94 ? 14.198 3.990 -15.877 1.00 96.62 94 ASP A N 1
ATOM 735 C CA . ASP A 1 94 ? 15.559 3.632 -16.281 1.00 96.62 94 ASP A CA 1
ATOM 736 C C . ASP A 1 94 ? 15.562 2.970 -17.664 1.00 96.62 94 ASP A C 1
ATOM 738 O O . ASP A 1 94 ? 15.118 1.837 -17.848 1.00 96.62 94 ASP A O 1
ATOM 742 N N . ALA A 1 95 ? 16.152 3.655 -18.646 1.00 94.81 95 ALA A N 1
ATOM 743 C CA . ALA A 1 95 ? 16.272 3.152 -20.011 1.00 94.81 95 ALA A CA 1
ATOM 744 C C . ALA A 1 95 ? 16.983 1.787 -20.104 1.00 94.81 95 ALA A C 1
ATOM 746 O O . ALA A 1 95 ? 16.717 1.024 -21.032 1.00 94.81 95 ALA A O 1
ATOM 747 N N . LYS A 1 96 ? 17.867 1.444 -19.155 1.00 97.56 96 LYS A N 1
ATOM 748 C CA . LYS A 1 96 ? 18.566 0.147 -19.138 1.00 97.56 96 LYS A CA 1
ATOM 749 C C . LYS A 1 96 ? 17.652 -1.024 -18.801 1.00 97.56 96 LYS A C 1
ATOM 751 O O . LYS A 1 96 ? 17.990 -2.152 -19.151 1.00 97.56 96 LYS A O 1
ATOM 756 N N . ALA A 1 97 ? 16.530 -0.775 -18.129 1.00 97.50 97 ALA A N 1
ATOM 757 C CA . ALA A 1 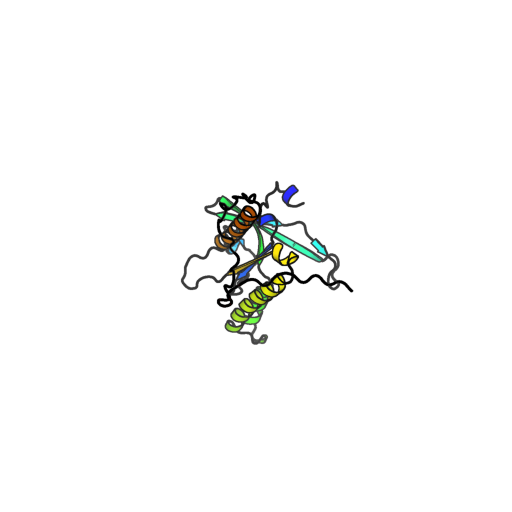97 ? 15.563 -1.817 -17.816 1.00 97.50 97 ALA A CA 1
ATOM 758 C C . ALA A 1 97 ? 14.781 -2.268 -19.059 1.00 97.50 97 ALA A C 1
ATOM 760 O O . ALA A 1 97 ? 14.221 -3.360 -19.048 1.00 97.50 97 ALA A O 1
ATOM 761 N N . GLY A 1 98 ? 14.741 -1.447 -20.120 1.00 96.69 98 GLY A N 1
ATOM 762 C CA . GLY A 1 98 ? 13.953 -1.740 -21.319 1.00 96.69 98 GLY A CA 1
ATOM 763 C C . GLY A 1 98 ? 12.462 -1.905 -21.013 1.00 96.69 98 GLY A C 1
ATOM 764 O O . GLY A 1 98 ? 11.801 -2.722 -21.642 1.00 96.69 98 GLY A O 1
ATOM 765 N N . PHE A 1 99 ? 11.964 -1.173 -20.013 1.00 97.69 99 PHE A N 1
ATOM 766 C CA . PHE A 1 99 ? 10.636 -1.338 -19.437 1.00 97.69 99 PHE A CA 1
ATOM 767 C C . PHE A 1 99 ? 9.830 -0.056 -19.636 1.00 97.69 99 PHE A C 1
ATOM 769 O O . PHE A 1 99 ? 10.214 0.997 -19.130 1.00 97.69 99 PHE A O 1
ATOM 776 N N . SER A 1 100 ? 8.751 -0.112 -20.415 1.00 97.50 100 SER A N 1
ATOM 777 C CA . SER A 1 100 ? 7.958 1.077 -20.745 1.00 97.50 100 SER A CA 1
ATOM 778 C C . SER A 1 100 ? 6.940 1.432 -19.653 1.00 97.50 100 SER A C 1
ATOM 780 O O . SER A 1 100 ? 6.724 0.697 -18.685 1.00 97.50 100 SER A O 1
ATOM 782 N N . ARG A 1 101 ? 6.280 2.587 -19.803 1.00 96.19 101 ARG A N 1
ATOM 783 C CA . ARG A 1 101 ? 5.170 2.984 -18.923 1.00 96.19 101 ARG A CA 1
ATOM 784 C C . ARG A 1 101 ? 3.942 2.096 -19.146 1.00 96.19 101 ARG A C 1
ATOM 786 O O . ARG A 1 101 ? 3.196 1.835 -18.204 1.00 96.19 101 ARG A O 1
ATOM 793 N N . GLU A 1 102 ? 3.737 1.649 -20.376 1.00 96.69 102 GLU A N 1
ATOM 794 C CA . GLU A 1 102 ? 2.678 0.725 -20.764 1.00 96.69 102 GLU A CA 1
ATOM 795 C C . GLU A 1 102 ? 2.915 -0.643 -20.110 1.00 96.69 102 GLU A C 1
ATOM 797 O O . GLU A 1 102 ? 2.030 -1.140 -19.409 1.00 96.69 102 GLU A O 1
ATOM 802 N N . ASP A 1 103 ? 4.144 -1.170 -20.206 1.00 97.69 103 ASP A N 1
ATOM 803 C CA . ASP A 1 103 ? 4.540 -2.412 -19.528 1.00 97.69 103 ASP A CA 1
ATOM 804 C C . ASP A 1 103 ? 4.361 -2.294 -18.011 1.00 97.69 103 ASP A C 1
ATOM 806 O O . ASP A 1 103 ? 3.877 -3.223 -17.366 1.00 97.69 103 ASP A O 1
ATOM 810 N N . ARG A 1 104 ? 4.691 -1.135 -17.422 1.00 98.12 104 ARG A N 1
ATOM 811 C CA . ARG A 1 104 ? 4.489 -0.876 -15.989 1.00 98.12 104 ARG A CA 1
ATOM 812 C C . ARG A 1 104 ? 3.050 -1.106 -15.557 1.00 98.12 104 ARG A C 1
ATOM 814 O O . ARG A 1 104 ? 2.829 -1.784 -14.556 1.00 98.12 104 ARG A O 1
ATOM 821 N N . LEU A 1 105 ? 2.084 -0.555 -16.286 1.00 97.62 105 LEU A N 1
ATOM 822 C CA . LEU A 1 105 ? 0.670 -0.716 -15.953 1.00 97.62 105 LEU A CA 1
ATOM 823 C C . LEU A 1 105 ? 0.234 -2.184 -16.063 1.00 97.62 105 LEU A C 1
ATOM 825 O O . LEU A 1 105 ? -0.513 -2.676 -15.214 1.00 97.62 105 LEU A O 1
ATOM 829 N N . GLU A 1 106 ? 0.695 -2.894 -17.093 1.00 98.19 106 GLU A N 1
ATOM 830 C CA . GLU A 1 106 ? 0.393 -4.316 -17.269 1.00 98.19 106 GLU A CA 1
ATOM 831 C C . GLU A 1 106 ? 1.008 -5.176 -16.161 1.00 98.19 106 GLU A C 1
ATOM 833 O O . GLU A 1 106 ? 0.314 -6.021 -15.591 1.00 98.19 106 GLU A O 1
ATOM 838 N N . GLN A 1 107 ? 2.265 -4.917 -15.792 1.00 98.50 107 GLN A N 1
ATOM 839 C CA . GLN A 1 107 ? 2.937 -5.613 -14.696 1.00 98.50 107 GLN A CA 1
ATOM 840 C C . GLN A 1 107 ? 2.339 -5.271 -13.334 1.00 98.50 107 GLN A C 1
ATOM 842 O O . GLN A 1 107 ? 2.237 -6.157 -12.494 1.00 98.50 107 GLN A O 1
ATOM 847 N N . ALA A 1 108 ? 1.883 -4.037 -13.104 1.00 98.31 108 ALA A N 1
ATOM 848 C CA . ALA A 1 108 ? 1.189 -3.675 -11.870 1.00 98.31 108 ALA A CA 1
ATOM 849 C C . ALA A 1 108 ? -0.118 -4.468 -11.719 1.00 98.31 108 ALA A C 1
ATOM 851 O O . ALA A 1 108 ? -0.379 -5.046 -10.664 1.00 98.31 108 ALA A O 1
ATOM 852 N N . LYS A 1 109 ? -0.909 -4.569 -12.797 1.00 98.19 109 LYS A N 1
ATOM 853 C CA . LYS A 1 109 ? -2.130 -5.390 -12.827 1.00 98.19 109 LYS A CA 1
ATOM 854 C C . LYS A 1 109 ? -1.822 -6.873 -12.637 1.00 98.19 109 LYS 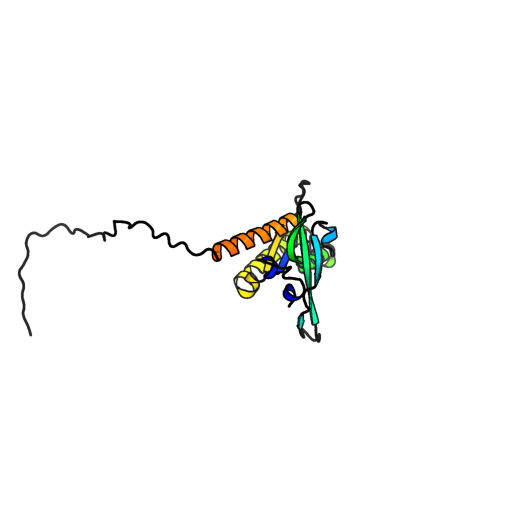A C 1
ATOM 856 O O . LYS A 1 109 ? -2.533 -7.546 -11.896 1.00 98.19 109 LYS A O 1
ATOM 861 N N . LEU A 1 110 ? -0.785 -7.383 -13.305 1.00 98.50 110 LEU A N 1
ATOM 862 C CA . LEU A 1 110 ? -0.359 -8.772 -13.163 1.00 98.50 110 LEU A CA 1
ATOM 863 C C . LEU A 1 110 ? 0.087 -9.064 -11.729 1.00 98.50 110 LEU A C 1
ATOM 865 O O . LEU A 1 110 ? -0.374 -10.037 -11.152 1.00 98.50 110 LEU A O 1
ATOM 869 N N . PHE A 1 111 ? 0.897 -8.191 -11.135 1.00 98.50 111 PHE A N 1
ATOM 870 C CA . PHE A 1 111 ? 1.350 -8.308 -9.754 1.00 98.50 111 PHE A CA 1
ATOM 871 C C . PHE A 1 111 ? 0.179 -8.391 -8.768 1.00 98.50 111 PHE A C 1
ATOM 873 O O . PHE A 1 111 ? 0.182 -9.271 -7.911 1.00 98.50 111 PHE A O 1
ATOM 880 N N . CYS A 1 112 ? -0.840 -7.536 -8.926 1.00 97.12 112 CYS A N 1
ATOM 881 C CA . CYS A 1 112 ? -2.053 -7.600 -8.104 1.00 97.12 112 CYS A CA 1
ATOM 882 C C . CYS A 1 112 ? -2.740 -8.965 -8.234 1.00 97.12 112 CYS A C 1
ATOM 884 O O . CYS A 1 112 ? -2.930 -9.643 -7.229 1.00 97.12 112 CYS A O 1
ATOM 886 N N . ARG A 1 113 ? -3.044 -9.398 -9.467 1.00 97.88 113 ARG A N 1
ATOM 887 C CA . ARG A 1 113 ? -3.738 -10.674 -9.717 1.00 97.88 113 ARG A CA 1
ATOM 888 C C . ARG A 1 113 ? -2.957 -11.873 -9.194 1.00 97.88 113 ARG A C 1
ATOM 890 O O . ARG A 1 113 ? -3.516 -12.722 -8.519 1.00 97.88 113 ARG A O 1
ATOM 897 N N . THR A 1 114 ? -1.655 -11.926 -9.461 1.00 98.25 114 THR A N 1
ATOM 898 C CA . THR A 1 114 ? -0.805 -13.023 -8.996 1.00 98.25 114 THR A CA 1
ATOM 899 C C . THR A 1 114 ? -0.745 -13.070 -7.470 1.00 98.25 114 THR A C 1
ATOM 901 O O . THR A 1 114 ? -0.750 -14.154 -6.896 1.00 98.25 114 THR A O 1
ATOM 904 N N . LEU A 1 115 ? -0.713 -11.921 -6.786 1.00 98.12 115 LEU A N 1
ATOM 905 C CA . LEU A 1 115 ? -0.760 -11.907 -5.326 1.00 98.12 115 LEU A CA 1
ATOM 906 C C . LEU A 1 115 ? -2.128 -12.350 -4.790 1.00 98.12 115 LEU A C 1
ATOM 908 O O . LEU A 1 115 ? -2.167 -13.073 -3.799 1.00 98.12 115 LEU A O 1
ATOM 912 N N . GLU A 1 116 ? -3.226 -11.947 -5.432 1.00 96.06 116 GLU A N 1
ATOM 913 C CA . GLU A 1 116 ? -4.575 -12.427 -5.102 1.00 96.06 116 GLU A CA 1
ATOM 914 C C . GLU A 1 116 ? -4.657 -13.953 -5.221 1.00 96.06 116 GLU A C 1
ATOM 916 O O . GLU A 1 116 ? -5.026 -14.607 -4.248 1.00 96.06 116 GLU A O 1
ATOM 921 N N . GLU A 1 117 ? -4.214 -14.517 -6.348 1.00 97.06 117 GLU A N 1
ATOM 922 C CA . GLU A 1 117 ? -4.158 -15.966 -6.594 1.00 97.06 117 GLU A CA 1
ATOM 923 C C . GLU A 1 117 ? -3.316 -16.693 -5.530 1.00 97.06 117 GLU A C 1
ATOM 925 O O . GLU A 1 117 ? -3.760 -17.679 -4.948 1.00 97.06 117 GLU A O 1
ATOM 930 N N . ILE A 1 118 ? -2.127 -16.175 -5.193 1.00 97.25 118 ILE A N 1
ATOM 931 C CA . ILE A 1 118 ? -1.277 -16.755 -4.138 1.00 97.25 118 ILE A CA 1
ATOM 932 C C . ILE A 1 118 ? -1.980 -16.728 -2.773 1.00 97.25 118 ILE A C 1
ATOM 934 O O . ILE A 1 118 ? -1.868 -17.677 -1.997 1.00 97.25 118 ILE A O 1
ATOM 938 N N . LEU A 1 119 ? -2.671 -15.634 -2.442 1.00 95.88 119 LEU A N 1
ATOM 939 C CA . LEU A 1 119 ? -3.370 -15.505 -1.164 1.00 95.88 119 LEU A CA 1
ATOM 940 C C . LEU A 1 119 ? -4.592 -16.424 -1.089 1.00 95.88 119 LEU A C 1
ATOM 942 O O . LEU A 1 119 ? -4.900 -16.913 -0.004 1.00 95.88 119 LEU A O 1
ATOM 946 N N . GLU A 1 120 ? -5.276 -16.698 -2.200 1.00 94.69 120 GLU A N 1
ATOM 947 C CA . GLU A 1 120 ? -6.403 -17.638 -2.229 1.00 94.69 120 GLU A CA 1
ATOM 948 C C . GLU A 1 120 ? -6.017 -19.037 -1.734 1.00 94.69 120 GLU A C 1
ATOM 950 O O . GLU A 1 120 ? -6.785 -19.643 -0.980 1.00 94.69 120 GLU A O 1
ATOM 955 N N . ASP A 1 121 ? -4.800 -19.482 -2.049 1.00 94.81 121 ASP A N 1
ATOM 956 C CA . ASP A 1 121 ? -4.250 -20.770 -1.619 1.00 94.81 121 ASP A CA 1
ATOM 957 C C . ASP A 1 121 ? -3.715 -20.767 -0.172 1.00 94.81 121 ASP A C 1
ATOM 959 O O . ASP A 1 121 ? -3.400 -21.826 0.381 1.00 94.81 121 ASP A O 1
ATOM 963 N N . VAL A 1 122 ? -3.631 -19.600 0.484 1.00 94.38 122 VAL A N 1
ATOM 964 C CA . VAL A 1 122 ? -3.110 -19.449 1.855 1.00 94.38 122 VAL A CA 1
ATOM 965 C C . VAL A 1 122 ? -4.129 -18.723 2.748 1.00 94.38 122 VAL A C 1
ATOM 967 O O . VAL A 1 122 ? -3.993 -17.524 3.020 1.00 94.38 122 VAL A O 1
ATOM 970 N N . PRO A 1 123 ? -5.143 -19.440 3.281 1.00 89.44 123 PRO A N 1
ATOM 971 C CA . PRO A 1 123 ? -6.252 -18.839 4.027 1.00 89.44 123 PRO A CA 1
ATOM 972 C C . PRO A 1 123 ? -5.826 -17.997 5.235 1.00 89.44 123 PRO A C 1
ATOM 974 O O . PRO A 1 123 ? -6.457 -16.984 5.533 1.00 89.44 123 PRO A O 1
ATOM 977 N N . GLU A 1 124 ? -4.755 -18.392 5.929 1.00 90.06 124 GLU A N 1
ATOM 978 C CA . GLU A 1 124 ? -4.209 -17.625 7.053 1.00 90.06 124 GLU A CA 1
ATOM 979 C C . GLU A 1 124 ? -3.744 -16.235 6.597 1.00 90.06 124 GLU A C 1
ATOM 981 O O . GLU A 1 124 ? -4.129 -15.227 7.183 1.00 90.06 124 GLU A O 1
ATOM 986 N N . SER A 1 125 ? -2.975 -16.159 5.508 1.00 90.75 125 SER A N 1
ATOM 987 C CA . SER A 1 125 ? -2.497 -14.888 4.957 1.00 90.75 125 SER A CA 1
ATOM 988 C C . SER A 1 125 ? -3.633 -14.064 4.355 1.00 90.75 125 SER A C 1
ATOM 990 O O . SER A 1 125 ? -3.714 -12.865 4.624 1.00 90.75 125 SER A O 1
ATOM 992 N N . ARG A 1 126 ? -4.552 -14.697 3.615 1.00 91.38 126 ARG A N 1
ATOM 993 C CA . ARG A 1 126 ? -5.735 -14.035 3.042 1.00 91.38 126 ARG A CA 1
ATOM 994 C C . ARG A 1 126 ? -6.587 -13.344 4.097 1.00 91.38 126 ARG A C 1
ATOM 996 O O . ARG A 1 126 ? -7.054 -12.235 3.882 1.00 91.38 126 ARG A O 1
ATOM 1003 N N . ASN A 1 127 ? -6.800 -13.993 5.238 1.00 90.19 127 ASN A N 1
ATOM 1004 C CA . ASN A 1 127 ? -7.651 -13.444 6.289 1.00 90.19 127 ASN A CA 1
ATOM 1005 C C . ASN A 1 127 ? -6.967 -12.336 7.104 1.00 90.19 127 ASN A C 1
ATOM 1007 O O . ASN A 1 127 ? -7.673 -11.574 7.766 1.00 90.19 127 ASN A O 1
ATOM 1011 N N . ASN A 1 128 ? -5.636 -12.229 7.016 1.00 92.94 128 ASN A N 1
ATOM 1012 C CA . ASN A 1 128 ? -4.804 -11.268 7.742 1.00 92.94 128 ASN A CA 1
ATOM 1013 C C . ASN A 1 128 ? -4.403 -10.041 6.905 1.00 92.94 128 ASN A C 1
ATOM 1015 O O . ASN A 1 128 ? -3.721 -9.152 7.416 1.00 92.94 128 ASN A O 1
ATOM 1019 N N . CYS A 1 129 ? -4.802 -9.952 5.634 1.00 95.06 129 CYS A N 1
ATOM 1020 C CA . CYS A 1 129 ? -4.542 -8.772 4.813 1.00 95.06 129 CYS A CA 1
ATOM 1021 C C . CYS A 1 129 ? -5.711 -8.433 3.885 1.00 95.06 129 CYS A C 1
ATOM 1023 O O . CYS A 1 129 ? -6.571 -9.263 3.598 1.00 95.06 129 CYS A O 1
ATOM 1025 N N . ARG A 1 130 ? -5.750 -7.183 3.424 1.00 95.81 130 ARG A N 1
ATOM 1026 C CA . ARG A 1 130 ? -6.709 -6.697 2.437 1.00 95.81 130 ARG A CA 1
ATOM 1027 C C . ARG A 1 130 ? -5.984 -5.884 1.379 1.00 95.81 130 ARG A C 1
ATOM 1029 O O . ARG A 1 130 ? -5.389 -4.856 1.689 1.00 95.81 130 ARG A O 1
ATOM 1036 N N . LEU A 1 131 ? -6.077 -6.322 0.127 1.00 97.31 131 LEU A N 1
ATOM 1037 C CA . LEU A 1 131 ? -5.556 -5.563 -1.005 1.00 97.31 131 LEU A CA 1
ATOM 1038 C C . LEU A 1 131 ? -6.574 -4.482 -1.402 1.00 97.31 131 LEU A C 1
ATOM 1040 O O . LEU A 1 131 ? -7.773 -4.759 -1.527 1.00 97.31 131 LEU A O 1
ATOM 1044 N N . ILE A 1 132 ? -6.099 -3.248 -1.567 1.00 97.69 132 ILE A N 1
ATOM 1045 C CA . ILE A 1 132 ? -6.867 -2.103 -2.064 1.00 97.69 132 ILE A CA 1
ATOM 1046 C C . ILE A 1 132 ? -6.247 -1.687 -3.394 1.00 97.69 132 ILE A C 1
ATOM 1048 O O . ILE A 1 132 ? -5.278 -0.928 -3.432 1.00 97.69 132 ILE A O 1
ATOM 1052 N N . VAL A 1 133 ? -6.796 -2.216 -4.484 1.00 97.81 133 VAL A N 1
ATOM 1053 C CA . VAL A 1 133 ? -6.369 -1.896 -5.849 1.00 97.81 133 VAL A CA 1
ATOM 1054 C C . VAL A 1 133 ? -7.170 -0.707 -6.357 1.00 97.81 133 VAL A C 1
ATOM 1056 O O . VAL A 1 133 ? -8.399 -0.747 -6.359 1.00 97.81 133 VAL A O 1
ATOM 1059 N N . TYR A 1 134 ? -6.485 0.345 -6.801 1.00 96.00 134 TYR A N 1
ATOM 1060 C CA . TYR A 1 134 ? -7.138 1.546 -7.316 1.00 96.00 134 TYR A CA 1
ATOM 1061 C C . TYR A 1 134 ? -6.337 2.203 -8.439 1.00 96.00 134 TYR A C 1
ATOM 1063 O O . TYR A 1 134 ? -5.134 1.998 -8.602 1.00 96.00 134 TYR A O 1
ATOM 1071 N N . GLN A 1 135 ? -7.036 3.012 -9.226 1.00 92.19 135 GLN A N 1
ATOM 1072 C CA . GLN A 1 135 ? -6.456 3.862 -10.252 1.00 92.19 135 GLN A CA 1
ATOM 1073 C C . GLN A 1 135 ? -7.123 5.230 -10.158 1.00 92.19 135 GLN A C 1
ATOM 1075 O O . GLN A 1 135 ? -8.352 5.319 -10.189 1.00 92.19 135 GLN A O 1
ATOM 1080 N N . GLU A 1 136 ? -6.322 6.285 -10.031 1.00 85.31 136 GLU A N 1
ATOM 1081 C CA . GLU A 1 136 ? -6.857 7.642 -9.986 1.00 85.31 136 GLU A CA 1
ATOM 1082 C C . GLU A 1 136 ? -7.482 8.011 -11.344 1.00 85.31 136 GLU A C 1
ATOM 1084 O O . GLU A 1 136 ? -6.869 7.764 -12.392 1.00 85.31 136 GLU A O 1
ATOM 1089 N N . PRO A 1 137 ? -8.707 8.571 -11.365 1.00 82.50 137 PRO A N 1
ATOM 1090 C CA . PRO A 1 137 ? -9.347 8.999 -12.600 1.00 82.50 137 PRO A CA 1
ATOM 1091 C C . PRO A 1 137 ? -8.527 10.086 -13.298 1.00 82.50 137 PRO A C 1
ATOM 1093 O O . PRO A 1 137 ? -8.125 11.070 -12.683 1.00 82.50 137 PRO A O 1
ATOM 1096 N N . THR A 1 138 ? -8.359 9.965 -14.614 1.00 76.56 138 THR A N 1
ATOM 1097 C CA . THR A 1 138 ? -7.715 10.998 -15.445 1.00 76.56 138 THR A CA 1
ATOM 1098 C C . THR A 1 138 ? -8.563 12.257 -15.608 1.00 76.56 138 THR A C 1
ATOM 1100 O O . THR A 1 138 ? -8.044 13.311 -15.966 1.00 76.56 138 THR A O 1
ATOM 1103 N N . ASP A 1 139 ? -9.861 12.160 -15.324 1.00 77.06 139 ASP A N 1
ATOM 1104 C CA . ASP A 1 139 ? -10.861 13.151 -15.732 1.00 77.06 139 ASP A CA 1
ATOM 1105 C C . ASP A 1 139 ? -11.111 14.222 -14.654 1.00 77.06 139 ASP A C 1
ATOM 1107 O O . ASP A 1 139 ? -12.115 14.930 -14.681 1.00 77.06 139 ASP A O 1
ATOM 1111 N N . GLY A 1 140 ? -10.210 14.336 -13.671 1.00 61.84 140 GLY A N 1
ATOM 1112 C CA . GLY A 1 140 ? -10.282 15.351 -12.615 1.00 61.84 140 GLY A CA 1
ATOM 1113 C C . GLY A 1 140 ? -11.382 15.120 -11.575 1.00 61.84 140 GLY A C 1
ATOM 1114 O O . GLY A 1 140 ? -11.647 16.008 -10.765 1.00 61.84 140 GLY A O 1
ATOM 1115 N N . ASN A 1 141 ? -12.021 13.944 -11.570 1.00 74.06 141 ASN A N 1
ATOM 1116 C CA . ASN A 1 141 ? -12.912 13.559 -10.481 1.00 74.06 141 ASN A CA 1
ATOM 1117 C C . ASN A 1 141 ? -12.099 13.427 -9.185 1.00 74.06 141 ASN A C 1
ATOM 1119 O O . ASN A 1 141 ? -11.006 12.859 -9.196 1.00 74.06 141 ASN A O 1
ATOM 1123 N N . SER A 1 142 ? -12.622 13.942 -8.073 1.00 81.12 142 SER A N 1
ATOM 1124 C CA . SER A 1 142 ? -11.901 13.964 -6.800 1.00 81.12 142 SER A CA 1
ATOM 1125 C C . SER A 1 142 ? -11.830 12.557 -6.203 1.00 81.12 142 SER A C 1
ATOM 1127 O O . SER A 1 142 ? -12.714 12.146 -5.447 1.00 81.12 142 SER A O 1
ATOM 1129 N N . PHE A 1 143 ? -10.794 11.801 -6.561 1.00 90.56 143 PHE A N 1
ATOM 1130 C CA . PHE A 1 143 ? -10.452 10.574 -5.858 1.00 90.56 143 PHE A CA 1
ATOM 1131 C C . PHE A 1 143 ? -9.976 10.919 -4.445 1.00 90.56 143 PHE A C 1
ATOM 1133 O O . PHE A 1 143 ? -9.203 11.854 -4.247 1.00 90.56 143 PHE A O 1
ATOM 1140 N N . SER A 1 144 ? -10.459 10.169 -3.458 1.00 94.69 144 SER A N 1
ATOM 1141 C CA . SER A 1 144 ? -10.013 10.287 -2.076 1.00 94.69 144 SER A CA 1
ATOM 1142 C C . SER A 1 144 ? -9.584 8.917 -1.583 1.00 94.69 144 SER A C 1
ATOM 1144 O O . SER A 1 144 ? -10.398 8.000 -1.448 1.00 94.69 144 SER A O 1
ATOM 1146 N N . LEU A 1 145 ? -8.290 8.796 -1.299 1.00 96.44 145 LEU A N 1
ATOM 1147 C CA . LEU A 1 145 ? -7.694 7.559 -0.818 1.00 96.44 145 LEU A CA 1
ATOM 1148 C C . LEU A 1 145 ? -8.256 7.171 0.554 1.00 96.44 145 LEU A C 1
ATOM 1150 O O . LEU A 1 145 ? -8.553 6.003 0.790 1.00 96.44 145 LEU A O 1
ATOM 1154 N N . SER A 1 146 ? -8.470 8.148 1.439 1.00 97.00 146 SER A N 1
ATOM 1155 C CA . SER A 1 146 ? -9.107 7.921 2.743 1.00 97.00 146 SER A CA 1
ATOM 1156 C C . SER A 1 146 ? -10.510 7.325 2.606 1.00 97.00 146 SER A C 1
ATOM 1158 O O . SER A 1 146 ? -10.847 6.380 3.321 1.00 97.00 146 SER A O 1
ATOM 1160 N N . GLN A 1 147 ? -11.311 7.815 1.656 1.00 96.44 147 GLN A N 1
ATOM 1161 C CA . GLN A 1 147 ? -12.645 7.274 1.384 1.00 96.44 147 GLN A CA 1
ATOM 1162 C C . GLN A 1 147 ? -12.594 5.852 0.822 1.00 96.44 147 GLN A C 1
ATOM 1164 O O . GLN A 1 147 ? -13.397 5.010 1.226 1.00 96.44 147 GLN A O 1
ATOM 1169 N N . GLU A 1 148 ? -11.631 5.555 -0.049 1.00 97.00 148 GLU A N 1
ATOM 1170 C CA . GLU A 1 148 ? -11.453 4.207 -0.592 1.00 97.00 148 GLU A CA 1
ATOM 1171 C C . GLU A 1 148 ? -11.037 3.202 0.496 1.00 97.00 148 GLU A C 1
ATOM 1173 O O . GLU A 1 148 ? -11.605 2.112 0.595 1.00 97.00 148 GLU A O 1
ATOM 1178 N N . VAL A 1 149 ? -10.132 3.596 1.398 1.00 96.75 149 VAL A N 1
ATOM 1179 C CA . VAL A 1 149 ? -9.762 2.788 2.573 1.00 96.75 149 VAL A CA 1
ATOM 1180 C C . VAL A 1 149 ? -10.970 2.572 3.494 1.00 96.75 149 VAL A C 1
ATOM 1182 O O . VAL A 1 149 ? -11.263 1.434 3.868 1.00 96.75 149 VAL A O 1
ATOM 1185 N N . LEU A 1 150 ? -11.727 3.627 3.818 1.00 95.88 150 LEU A N 1
ATOM 1186 C CA . LEU A 1 150 ? -12.934 3.517 4.651 1.00 95.88 150 LEU A CA 1
ATOM 1187 C C . LEU A 1 150 ? -13.992 2.609 4.026 1.00 95.88 150 LEU A C 1
ATOM 1189 O O . LEU A 1 150 ? -14.648 1.853 4.743 1.00 95.88 150 LEU A O 1
ATOM 1193 N N . ARG A 1 151 ? -14.161 2.651 2.700 1.00 95.56 151 ARG A N 1
ATOM 1194 C CA . ARG A 1 151 ? -15.073 1.760 1.975 1.00 95.56 151 ARG A CA 1
ATOM 1195 C C . ARG A 1 151 ? -14.727 0.293 2.234 1.00 95.56 151 ARG A C 1
ATOM 1197 O O . ARG A 1 151 ? -15.633 -0.497 2.497 1.00 95.56 151 ARG A O 1
ATOM 1204 N N . HIS A 1 152 ? -13.441 -0.059 2.198 1.00 95.38 152 HIS A N 1
ATOM 1205 C CA . HIS A 1 152 ? -12.967 -1.411 2.495 1.00 95.38 152 HIS A CA 1
ATOM 1206 C C . HIS A 1 152 ? -13.167 -1.798 3.965 1.00 95.38 152 HIS A C 1
ATOM 1208 O O . HIS A 1 152 ? -13.699 -2.875 4.225 1.00 95.38 152 HIS A O 1
ATOM 1214 N N . ILE A 1 153 ? -12.821 -0.918 4.911 1.00 93.25 153 ILE A N 1
ATOM 1215 C CA . ILE A 1 153 ? -13.020 -1.163 6.352 1.00 93.25 153 ILE A CA 1
ATOM 1216 C C . ILE A 1 153 ? -14.502 -1.446 6.647 1.00 93.25 153 ILE A C 1
ATOM 1218 O O . ILE A 1 153 ? -14.846 -2.481 7.214 1.00 93.25 153 ILE A O 1
ATOM 1222 N N . ARG A 1 154 ? -15.401 -0.571 6.179 1.00 92.81 154 ARG A N 1
ATOM 1223 C CA . ARG A 1 154 ? -16.855 -0.687 6.398 1.00 92.81 154 ARG A CA 1
ATOM 1224 C C . ARG A 1 154 ? -17.450 -1.938 5.757 1.00 92.81 154 ARG A C 1
ATOM 1226 O O . ARG A 1 154 ? -18.410 -2.502 6.278 1.00 92.81 154 ARG A O 1
ATOM 1233 N N . GLN A 1 155 ? -16.941 -2.341 4.593 1.00 91.38 155 GLN A N 1
ATOM 1234 C CA . GLN A 1 155 ? -17.385 -3.564 3.928 1.00 91.38 155 GLN A CA 1
ATOM 1235 C C . GLN A 1 155 ? -17.040 -4.797 4.771 1.00 91.38 155 GLN A C 1
ATOM 1237 O O . GLN A 1 155 ? -17.884 -5.670 4.950 1.00 91.38 155 GLN A O 1
ATOM 1242 N N . GLU A 1 156 ? -15.839 -4.839 5.341 1.00 87.56 156 GLU A N 1
ATOM 1243 C CA . GLU A 1 156 ? -15.406 -5.952 6.187 1.00 87.56 156 GLU A CA 1
ATOM 1244 C C . GLU A 1 156 ? -16.152 -5.994 7.522 1.00 87.56 156 GLU A C 1
ATOM 1246 O O . GLU A 1 156 ? -16.573 -7.063 7.952 1.00 87.56 156 GLU A O 1
ATOM 1251 N N . GLU A 1 157 ? -16.412 -4.844 8.145 1.00 87.00 157 GLU A N 1
ATOM 1252 C CA . GLU A 1 157 ? -17.243 -4.775 9.355 1.00 87.00 157 GLU A CA 1
ATOM 1253 C C . GLU A 1 157 ? -18.650 -5.346 9.120 1.00 87.00 157 GLU A C 1
ATOM 1255 O O . GLU A 1 157 ? -19.174 -6.086 9.955 1.00 87.00 157 GLU A O 1
ATOM 1260 N N . LYS A 1 158 ? -19.261 -5.058 7.963 1.00 86.56 158 LYS A N 1
ATOM 1261 C CA . LYS A 1 158 ? -20.565 -5.634 7.589 1.00 86.56 158 LYS A CA 1
ATOM 1262 C C . LYS A 1 158 ? -20.497 -7.150 7.426 1.00 86.56 158 LYS A C 1
ATOM 1264 O O . LYS A 1 158 ? -21.422 -7.848 7.849 1.00 86.56 158 LYS A O 1
ATOM 1269 N N . GLU A 1 159 ? -19.429 -7.661 6.822 1.00 83.38 159 GLU A N 1
ATOM 1270 C CA . GLU A 1 159 ? -19.209 -9.101 6.653 1.00 83.38 159 GLU A CA 1
ATOM 1271 C C . GLU A 1 159 ? -19.032 -9.793 8.015 1.00 83.38 159 GLU A C 1
ATOM 1273 O O . GLU A 1 159 ? -19.684 -10.805 8.270 1.00 83.38 159 GLU A O 1
ATOM 1278 N N . GLU A 1 160 ? -18.257 -9.211 8.937 1.00 75.94 160 GLU A N 1
ATOM 1279 C CA . GLU A 1 160 ? -18.079 -9.742 10.297 1.00 75.94 160 GLU A CA 1
ATOM 1280 C C . GLU A 1 160 ? -19.387 -9.746 11.109 1.00 75.94 160 GLU A C 1
ATOM 1282 O O . GLU A 1 160 ? -19.691 -10.729 11.789 1.00 75.94 160 GLU A O 1
ATOM 1287 N N . VAL A 1 161 ? -20.191 -8.678 11.033 1.00 71.62 161 VAL A N 1
ATOM 1288 C CA . VAL A 1 161 ? -21.492 -8.606 11.724 1.00 71.62 161 VAL A CA 1
ATOM 1289 C C . VAL A 1 161 ? -22.469 -9.647 11.174 1.00 71.62 161 VAL A C 1
ATOM 1291 O O . VAL A 1 161 ? -23.168 -10.296 11.950 1.00 71.62 161 VAL A O 1
ATOM 1294 N N . THR A 1 162 ? -22.493 -9.850 9.855 1.00 69.69 162 THR A N 1
ATOM 1295 C CA . THR A 1 162 ? -23.388 -10.824 9.209 1.00 69.69 162 THR A CA 1
ATOM 1296 C C . THR A 1 162 ? -23.052 -12.262 9.618 1.00 69.69 162 THR A C 1
ATOM 1298 O O . THR A 1 162 ? -23.963 -13.054 9.843 1.00 69.69 162 THR A O 1
ATOM 1301 N N . MET A 1 163 ? -21.767 -12.592 9.789 1.00 60.22 163 MET A N 1
ATOM 1302 C CA . MET A 1 163 ? -21.329 -13.921 10.248 1.00 60.22 163 MET A CA 1
ATOM 1303 C C . MET A 1 163 ? -21.589 -14.167 11.746 1.00 60.22 163 MET A C 1
ATOM 1305 O O . MET A 1 163 ? -21.721 -15.316 12.161 1.00 60.22 163 MET A O 1
ATOM 1309 N N . ASN A 1 164 ? -21.675 -13.102 12.553 1.00 54.41 164 ASN A N 1
ATOM 1310 C CA . ASN A 1 164 ? -21.910 -13.171 14.001 1.00 54.41 164 ASN A CA 1
ATOM 13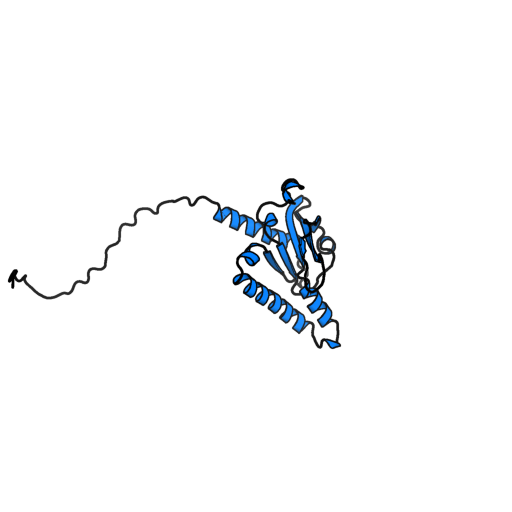11 C C . ASN A 1 164 ? -23.386 -13.007 14.399 1.00 54.41 164 ASN A C 1
ATOM 1313 O O . ASN A 1 164 ? -23.724 -13.164 15.576 1.00 54.41 164 ASN A O 1
ATOM 1317 N N . ALA A 1 165 ? -24.272 -12.679 13.454 1.00 45.19 165 ALA A N 1
ATOM 1318 C CA . ALA A 1 165 ? -25.702 -12.679 13.709 1.00 45.19 165 ALA A CA 1
ATOM 1319 C C . ALA A 1 165 ? -26.134 -14.113 14.063 1.00 45.19 165 ALA A C 1
ATOM 1321 O O . ALA A 1 165 ? -25.794 -15.045 13.328 1.00 45.19 165 ALA A O 1
ATOM 1322 N N . PRO A 1 166 ? -26.875 -14.335 15.167 1.00 45.28 166 PRO A N 1
ATOM 1323 C CA . PRO A 1 166 ? -27.433 -15.649 15.422 1.00 45.28 166 PRO A CA 1
ATOM 1324 C C . PRO A 1 166 ? -28.272 -16.012 14.202 1.00 45.28 166 PRO A C 1
ATOM 1326 O O . PRO A 1 166 ? -29.126 -15.219 13.793 1.00 45.28 166 PRO A O 1
ATOM 1329 N N . MET A 1 167 ? -28.023 -17.190 13.623 1.00 43.19 167 MET A N 1
ATOM 1330 C CA . MET A 1 167 ? -28.960 -17.792 12.687 1.00 43.19 167 MET A CA 1
ATOM 1331 C C . MET A 1 167 ? -30.306 -17.810 13.400 1.00 43.19 167 MET A C 1
ATOM 1333 O O . MET A 1 167 ? -30.560 -18.640 14.274 1.00 43.19 167 MET A O 1
ATOM 1337 N N . THR A 1 168 ? -31.162 -16.845 13.084 1.00 39.50 168 THR A N 1
ATOM 1338 C CA . THR A 1 168 ? -32.562 -16.926 13.438 1.00 39.50 168 THR A CA 1
ATOM 1339 C C . THR A 1 168 ? -33.049 -18.068 12.577 1.00 39.50 168 THR A C 1
ATOM 1341 O O . THR A 1 168 ? -33.267 -17.921 11.378 1.00 39.50 168 THR A O 1
ATOM 1344 N N . SER A 1 169 ? -33.101 -19.249 13.193 1.00 44.75 169 SER A N 1
ATOM 1345 C CA . SER A 1 169 ? -33.789 -20.416 12.675 1.00 44.75 169 SER A CA 1
ATOM 1346 C C . SER A 1 169 ? -35.266 -20.047 12.595 1.00 44.75 169 SER A C 1
ATOM 1348 O O . SER A 1 169 ? -36.071 -20.370 13.466 1.00 44.75 169 SER A O 1
ATOM 1350 N N . VAL A 1 170 ? -35.618 -19.264 11.579 1.00 41.44 170 VAL A N 1
ATOM 1351 C CA . VAL A 1 170 ? -36.983 -19.182 11.101 1.00 41.44 170 VAL A CA 1
ATOM 1352 C C . VAL A 1 170 ? -37.140 -20.452 10.293 1.00 41.44 170 VAL A C 1
ATOM 1354 O O . VAL A 1 170 ? -36.737 -20.530 9.133 1.00 41.44 170 VAL A O 1
ATOM 1357 N N . ALA A 1 171 ? -37.636 -21.486 10.971 1.00 37.16 171 ALA A N 1
ATOM 1358 C CA . ALA A 1 171 ? -38.100 -22.692 10.319 1.00 37.16 171 ALA A CA 1
ATOM 1359 C C . ALA A 1 171 ? -38.970 -22.278 9.117 1.00 37.16 171 ALA A C 1
ATOM 1361 O O . ALA A 1 171 ? -39.900 -21.482 9.298 1.00 37.16 171 ALA A O 1
ATOM 1362 N N . PRO A 1 172 ? -38.684 -22.760 7.896 1.00 42.91 172 PRO A N 1
ATOM 1363 C CA . PRO A 1 172 ? -39.612 -22.558 6.800 1.00 42.91 172 PRO A CA 1
ATOM 1364 C C . PRO A 1 172 ? -40.950 -23.217 7.182 1.00 42.91 172 PRO A C 1
ATOM 1366 O O . PRO A 1 172 ? -40.951 -24.244 7.872 1.00 42.91 172 PRO A O 1
ATOM 1369 N N . PRO A 1 173 ? -42.097 -22.638 6.783 1.00 43.94 173 PRO A N 1
ATOM 1370 C CA . PRO A 1 173 ? -43.390 -23.273 7.012 1.00 43.94 173 PRO A CA 1
ATOM 1371 C C . PRO A 1 173 ? -43.372 -24.676 6.387 1.00 43.94 173 PRO A C 1
ATOM 1373 O O . PRO A 1 173 ? -42.693 -24.871 5.376 1.00 43.94 173 PRO A O 1
ATOM 1376 N N . PRO A 1 174 ? -44.076 -25.665 6.966 1.00 35.62 174 PRO A N 1
ATOM 1377 C CA . PRO A 1 174 ? -44.001 -27.037 6.491 1.00 35.62 174 PRO A CA 1
ATOM 1378 C C . PRO A 1 174 ? -44.477 -27.104 5.038 1.00 35.62 174 PRO A C 1
ATOM 1380 O O . PRO A 1 174 ? -45.664 -26.955 4.743 1.00 35.62 174 PRO A O 1
ATOM 1383 N N . SER A 1 175 ? -43.529 -27.324 4.130 1.00 38.38 175 SER A N 1
ATOM 1384 C CA . SER A 1 175 ? -43.780 -27.604 2.725 1.00 38.38 175 SER A CA 1
ATOM 1385 C C . SER A 1 175 ? -44.459 -28.966 2.628 1.00 38.38 175 SER A C 1
ATOM 1387 O O . SER A 1 175 ? -43.818 -30.016 2.656 1.00 38.38 175 SER A O 1
ATOM 1389 N N . VAL A 1 176 ? -45.785 -28.958 2.537 1.00 50.88 176 VAL A N 1
ATOM 1390 C CA . VAL A 1 176 ? -46.548 -30.105 2.051 1.00 50.88 176 VAL A CA 1
ATOM 1391 C C . VAL A 1 176 ? -46.137 -30.303 0.596 1.00 50.88 176 VAL A C 1
ATOM 1393 O O . VAL A 1 176 ? -46.450 -29.441 -0.214 1.00 50.88 176 VAL A O 1
ATOM 1396 N N . LEU A 1 177 ? -45.404 -31.385 0.306 1.00 42.94 177 LEU A N 1
ATOM 1397 C CA . LEU A 1 177 ? -45.255 -32.094 -0.983 1.00 42.94 177 LEU A CA 1
ATOM 1398 C C . LEU A 1 177 ? -43.834 -32.665 -1.118 1.00 42.94 177 LEU A C 1
ATOM 1400 O O . LEU A 1 177 ? -43.031 -32.225 -1.932 1.00 42.94 177 LEU A O 1
ATOM 1404 N N . SER A 1 178 ? -43.542 -33.709 -0.343 1.00 44.72 178 SER A N 1
ATOM 1405 C CA . SER A 1 178 ? -42.653 -34.764 -0.826 1.00 44.72 178 SER A CA 1
ATOM 1406 C C . SER A 1 178 ? -43.554 -35.928 -1.224 1.00 44.72 178 SER A C 1
ATOM 1408 O O . SER A 1 178 ? -43.987 -36.717 -0.387 1.00 44.72 178 SER A O 1
ATOM 1410 N N . GLN A 1 179 ? -43.956 -35.954 -2.492 1.00 43.47 179 GLN A N 1
ATOM 1411 C CA . GLN A 1 179 ? -44.479 -37.164 -3.113 1.00 43.47 179 GLN A CA 1
ATOM 1412 C C . GLN A 1 179 ? -43.413 -37.641 -4.092 1.00 43.47 179 GLN A C 1
ATOM 1414 O O . GLN A 1 179 ? -43.120 -36.967 -5.077 1.00 43.47 179 GLN A O 1
ATOM 1419 N N . GLU A 1 180 ? -42.811 -38.788 -3.786 1.00 40.00 180 GLU A N 1
ATOM 1420 C CA . GLU A 1 180 ? -42.002 -39.539 -4.742 1.00 40.00 180 GLU A CA 1
ATOM 1421 C C . GLU A 1 180 ? -42.837 -39.830 -6.001 1.00 40.00 180 GLU A C 1
ATOM 1423 O O . GLU A 1 180 ? -44.005 -40.226 -5.884 1.00 40.00 180 GLU A O 1
ATOM 1428 N N . PRO A 1 181 ? -42.279 -39.671 -7.212 1.00 40.19 181 PRO A N 1
ATOM 1429 C CA . PRO A 1 181 ? -43.003 -40.001 -8.427 1.00 40.19 181 PRO A CA 1
ATOM 1430 C C . PRO A 1 181 ? -43.189 -41.522 -8.513 1.00 40.19 181 PRO A C 1
ATOM 1432 O O . PRO A 1 181 ? -42.253 -42.272 -8.787 1.00 40.19 181 PRO A O 1
ATOM 1435 N N . ARG A 1 182 ? -44.422 -41.993 -8.292 1.00 40.06 182 ARG A N 1
ATOM 1436 C CA . ARG A 1 182 ? -44.817 -43.378 -8.580 1.00 40.06 182 ARG A CA 1
ATOM 1437 C C . ARG A 1 182 ? -44.972 -43.551 -10.087 1.00 40.06 182 ARG A C 1
ATOM 1439 O O . ARG A 1 182 ? -45.914 -43.035 -10.684 1.00 40.06 182 ARG A O 1
ATOM 1446 N N . LEU A 1 183 ? -44.057 -44.302 -10.691 1.00 40.78 183 LEU A N 1
ATOM 1447 C CA . LEU A 1 183 ? -44.176 -44.757 -12.073 1.00 40.78 183 LEU A CA 1
ATOM 1448 C C . LEU A 1 183 ? -45.335 -45.759 -12.176 1.00 40.78 183 LEU A C 1
ATOM 1450 O O . LEU A 1 183 ? -45.262 -46.874 -11.664 1.00 40.78 183 LEU A O 1
ATOM 1454 N N . LEU A 1 184 ? -46.420 -45.341 -12.827 1.00 42.22 184 LEU A N 1
ATOM 1455 C CA . LEU A 1 184 ? -47.541 -46.200 -13.190 1.00 42.22 184 LEU A CA 1
ATOM 1456 C C . LEU A 1 184 ? -47.176 -46.961 -14.469 1.00 42.22 184 LEU A C 1
ATOM 1458 O O . LEU A 1 184 ? -47.268 -46.417 -15.568 1.00 42.22 184 LEU A O 1
ATOM 1462 N N . ILE A 1 185 ? -46.764 -48.221 -14.331 1.00 43.38 185 ILE A N 1
ATOM 1463 C CA . ILE A 1 185 ? -46.713 -49.147 -15.466 1.00 43.38 185 ILE A CA 1
ATOM 1464 C C . ILE A 1 185 ? -48.140 -49.652 -15.684 1.00 43.38 185 ILE A C 1
ATOM 1466 O O . ILE A 1 185 ? -48.689 -50.398 -14.876 1.00 43.38 185 ILE A O 1
ATOM 1470 N N . SER A 1 186 ? -48.763 -49.162 -16.754 1.00 46.88 186 SER A N 1
ATOM 1471 C CA . SER A 1 186 ? -50.077 -49.600 -17.213 1.00 46.88 186 SER A CA 1
ATOM 1472 C C . SER A 1 186 ? -49.963 -50.971 -17.877 1.00 46.88 186 SER A C 1
ATOM 1474 O O . SER A 1 186 ? -49.168 -51.147 -18.799 1.00 46.88 186 SER A O 1
ATOM 1476 N N . GLY A 1 187 ? -50.792 -51.911 -17.423 1.00 51.97 187 GLY A N 1
ATOM 1477 C CA . GLY A 1 187 ? -51.078 -53.156 -18.127 1.00 51.97 187 GLY A CA 1
ATOM 1478 C C . GLY A 1 187 ? -50.627 -54.399 -17.375 1.00 51.97 187 GLY A C 1
ATOM 1479 O O . GLY A 1 187 ? -49.507 -54.848 -17.572 1.00 51.97 187 GLY A O 1
ATOM 1480 N N . MET A 1 188 ? -51.525 -54.951 -16.554 1.00 40.06 188 MET A N 1
ATOM 1481 C CA . MET A 1 188 ? -51.840 -56.384 -16.455 1.00 40.06 188 MET A CA 1
ATOM 1482 C C . MET A 1 188 ? -52.972 -56.567 -15.432 1.00 40.06 188 MET A C 1
ATOM 1484 O O . MET A 1 188 ? -52.846 -56.183 -14.270 1.00 40.06 188 MET A O 1
ATOM 1488 N N . ASP A 1 189 ? -54.095 -57.111 -15.899 1.00 51.69 189 ASP A N 1
ATOM 1489 C CA . ASP A 1 189 ? -55.247 -57.482 -15.082 1.00 51.69 189 ASP A CA 1
ATOM 1490 C C . ASP A 1 189 ? -54.949 -58.745 -14.249 1.00 51.69 189 ASP A C 1
ATOM 1492 O O . ASP A 1 189 ? -54.477 -59.750 -14.777 1.00 51.69 189 ASP A O 1
ATOM 1496 N N . GLN A 1 190 ? -55.337 -58.671 -12.970 1.00 50.59 190 GLN A N 1
ATOM 1497 C CA . GLN A 1 190 ? -55.484 -59.723 -11.945 1.00 50.59 190 GLN A CA 1
ATOM 1498 C C . GLN A 1 190 ? -54.250 -60.208 -11.140 1.00 50.59 190 GLN A C 1
ATOM 1500 O O . GLN A 1 190 ? -53.180 -60.461 -11.690 1.00 50.59 190 GLN A O 1
ATOM 1505 N N . PRO A 1 191 ? -54.409 -60.394 -9.805 1.00 48.59 191 PRO A N 1
ATOM 1506 C CA . PRO A 1 191 ? -53.355 -60.888 -8.920 1.00 48.59 191 PRO A CA 1
ATOM 1507 C C . PRO A 1 191 ? -53.243 -62.421 -8.961 1.00 48.59 191 PRO A C 1
ATOM 1509 O O . PRO A 1 191 ? -54.247 -63.131 -8.903 1.00 48.59 191 PRO A O 1
ATOM 1512 N N . LEU A 1 192 ? -52.013 -62.940 -8.983 1.00 50.91 192 LEU A N 1
ATOM 1513 C CA . LEU A 1 192 ? -51.718 -64.369 -8.811 1.00 50.91 192 LEU A CA 1
ATOM 1514 C C . LEU A 1 192 ? -51.365 -64.674 -7.339 1.00 50.91 192 LEU A C 1
ATOM 1516 O O . LEU A 1 192 ? -50.641 -63.890 -6.721 1.00 50.91 192 LEU A O 1
ATOM 1520 N N . PRO A 1 193 ? -51.853 -65.787 -6.754 1.00 52.06 193 PRO A N 1
ATOM 1521 C CA . PRO A 1 193 ? -51.618 -66.119 -5.350 1.00 52.06 193 PRO A CA 1
ATOM 1522 C C . PRO A 1 193 ? -50.247 -66.766 -5.088 1.00 52.06 193 PRO A C 1
ATOM 1524 O O . PRO A 1 193 ? -49.614 -67.335 -5.979 1.00 52.06 193 PRO A O 1
ATOM 1527 N N . LEU A 1 194 ? -49.831 -66.680 -3.817 1.00 48.94 194 LEU A N 1
ATOM 1528 C CA . LEU A 1 194 ? -48.573 -67.168 -3.244 1.00 48.94 194 LEU A CA 1
ATOM 1529 C C . LEU A 1 194 ? -48.277 -68.643 -3.564 1.00 48.94 194 LEU A C 1
ATOM 1531 O O . LEU A 1 194 ? -49.106 -69.518 -3.312 1.00 48.94 194 LEU A O 1
ATOM 1535 N N . ARG A 1 195 ? -47.022 -68.924 -3.933 1.00 49.00 195 ARG A N 1
ATOM 1536 C CA . ARG A 1 195 ? -46.374 -70.203 -3.619 1.00 49.00 195 ARG A CA 1
ATOM 1537 C C . ARG A 1 195 ? -45.233 -69.984 -2.632 1.00 49.00 195 ARG A C 1
ATOM 1539 O O . ARG A 1 195 ? -44.178 -69.470 -2.981 1.00 49.00 195 ARG A O 1
ATOM 1546 N N . THR A 1 196 ? -45.480 -70.385 -1.391 1.00 58.88 196 THR A N 1
ATOM 1547 C CA . THR A 1 196 ? -44.478 -71.041 -0.548 1.00 58.88 196 THR A CA 1
ATOM 1548 C C . THR A 1 196 ? -44.019 -72.306 -1.249 1.00 58.88 196 THR A C 1
ATOM 1550 O O . THR A 1 196 ? -44.886 -73.075 -1.641 1.00 58.88 196 THR A O 1
ATOM 1553 N N . ASP A 1 197 ? -42.711 -72.527 -1.343 1.00 43.44 197 ASP A N 1
ATOM 1554 C CA . ASP A 1 197 ? -42.127 -73.854 -1.155 1.00 43.44 197 ASP A CA 1
ATOM 1555 C C . ASP A 1 197 ? -40.687 -73.700 -0.645 1.00 43.44 197 ASP A C 1
ATOM 1557 O O . ASP A 1 197 ? -39.837 -73.058 -1.261 1.00 43.44 197 ASP A O 1
ATOM 1561 N N . LEU A 1 198 ? -40.481 -74.258 0.548 1.00 41.56 198 LEU A N 1
ATOM 1562 C CA . LEU A 1 198 ? -39.199 -74.601 1.153 1.00 41.56 198 LEU A CA 1
ATOM 1563 C C . LEU A 1 198 ? -38.538 -75.709 0.331 1.00 41.56 198 LEU A C 1
ATOM 1565 O O . LEU A 1 198 ? -39.228 -76.689 0.060 1.00 41.56 198 LEU A O 1
ATOM 1569 N N . ILE A 1 199 ? -37.228 -75.606 0.074 1.00 49.50 199 ILE A N 1
ATOM 1570 C CA . ILE A 1 199 ? -36.213 -76.629 0.416 1.00 49.50 199 ILE A CA 1
ATOM 1571 C C . ILE A 1 199 ? -34.920 -75.896 0.778 1.00 49.50 199 ILE A C 1
ATOM 1573 O O . ILE A 1 199 ? -34.478 -75.062 -0.042 1.00 49.50 199 ILE A O 1
#

pLDDT: mean 83.86, std 19.96, range [35.62, 98.62]

Foldseek 3Di:
DVCVVVVNQADALQNQAEEEEQALLLDFDPDPCVVAVQWAWDAKDPWDFDDDPNDHRDTDIWTKTFGDDPNHGLHIHTYHYPCVSNVLVVLCVDVVSVAHSVNSSVVSVVVVVVVVVVVVVPVSNVSHYDYQHDYDDPPPDDDHPSVSVSVVRVVSNVVVVVVPPPPPCPPDDDDPDPDDDDDDDDDDDDDDDDDDDDD

Radius of gyration: 29.17 Å; chains: 1; bounding box: 78×93×47 Å